Protein AF-A0A9E1N2P1-F1 (afdb_monomer_lite)

Secondary structure (DSSP, 8-state):
-GGGGT------SSHHHHHHHHHTT---S-EEEESS-SSS-HHHHHHHHHHSGGGTT--EEEEES---HHHHHHHHHHT--EEEETTT-HHHHHHHHHHH---SS----------------------HHHHHHHHHHHHHHHHHT-TTHHHHHHHHHHHHTT--SHHHHHHHHHHHHHHTT-HHHHHHHHHHHHHHHS-------

Radius of gyration: 19.82 Å; chains: 1; bounding box: 64×42×46 Å

Structure (mmCIF, N/CA/C/O backbone):
data_AF-A0A9E1N2P1-F1
#
_entry.id   AF-A0A9E1N2P1-F1
#
loop_
_atom_site.group_PDB
_atom_site.id
_atom_site.type_symbol
_atom_site.label_atom_id
_atom_site.label_alt_id
_atom_site.label_comp_id
_atom_site.label_asym_id
_atom_site.label_entity_id
_atom_site.label_seq_id
_atom_site.pdbx_PDB_ins_code
_atom_site.Cartn_x
_atom_site.Cartn_y
_atom_site.Cartn_z
_atom_site.occupancy
_atom_site.B_iso_or_equiv
_atom_site.auth_seq_id
_atom_site.auth_comp_id
_atom_site.auth_asym_id
_atom_site.auth_atom_id
_atom_site.pdbx_PDB_model_num
ATOM 1 N N . MET A 1 1 ? -9.977 -13.573 1.629 1.00 76.00 1 MET A N 1
ATOM 2 C CA . MET A 1 1 ? -8.515 -13.415 1.765 1.00 76.00 1 MET A CA 1
ATOM 3 C C . MET A 1 1 ? -8.168 -12.967 3.175 1.00 76.00 1 MET A C 1
ATOM 5 O O . MET A 1 1 ? -7.744 -13.818 3.931 1.00 76.00 1 MET A O 1
ATOM 9 N N . LEU A 1 2 ? -8.428 -11.711 3.562 1.00 78.50 2 LEU A N 1
ATOM 10 C CA . LEU A 1 2 ? -8.076 -11.191 4.897 1.00 78.50 2 LEU A CA 1
ATOM 11 C C . LEU A 1 2 ? -8.748 -11.952 6.054 1.00 78.50 2 LEU A C 1
ATOM 13 O O . LEU A 1 2 ? -8.090 -12.318 7.017 1.00 78.50 2 LEU A O 1
ATOM 17 N N . THR A 1 3 ? -10.027 -12.304 5.911 1.00 75.12 3 THR A N 1
ATOM 18 C CA . THR A 1 3 ? -10.742 -13.157 6.881 1.00 75.12 3 THR A CA 1
ATOM 19 C C . THR A 1 3 ? -10.170 -14.571 7.007 1.00 75.12 3 THR A C 1
ATOM 21 O O . THR A 1 3 ? -10.415 -15.234 8.004 1.00 75.12 3 THR A O 1
ATOM 24 N N . GLY A 1 4 ? -9.429 -15.048 6.001 1.00 74.12 4 GLY A N 1
ATOM 25 C CA . GLY A 1 4 ? -8.727 -16.334 6.044 1.00 74.12 4 GLY A CA 1
ATOM 26 C C . GLY A 1 4 ? -7.328 -16.247 6.661 1.00 74.12 4 GLY A C 1
ATOM 27 O O . GLY A 1 4 ? -6.675 -17.273 6.776 1.00 74.12 4 GLY A O 1
ATOM 28 N N . ALA A 1 5 ? -6.878 -15.043 7.024 1.00 76.50 5 ALA A N 1
ATOM 29 C CA . ALA A 1 5 ? -5.624 -14.768 7.724 1.00 76.50 5 ALA A CA 1
ATOM 30 C C . ALA A 1 5 ? -5.891 -14.321 9.179 1.00 76.50 5 ALA A C 1
ATOM 32 O O . ALA A 1 5 ? -5.165 -13.489 9.714 1.00 76.50 5 ALA A O 1
ATOM 33 N N . ASP A 1 6 ? -6.986 -14.813 9.773 1.00 81.50 6 ASP A N 1
ATOM 34 C CA . ASP A 1 6 ? -7.423 -14.548 11.153 1.00 81.50 6 ASP A CA 1
ATOM 35 C C . ASP A 1 6 ? -7.647 -13.067 11.516 1.00 81.50 6 ASP A C 1
ATOM 37 O O . ASP A 1 6 ? -7.641 -12.680 12.685 1.00 81.50 6 ASP A O 1
ATOM 41 N N . MET A 1 7 ? -7.923 -12.221 10.518 1.00 84.00 7 MET A N 1
ATOM 42 C CA . MET A 1 7 ? -8.257 -10.810 10.729 1.00 84.00 7 MET A CA 1
ATOM 43 C C . MET A 1 7 ? -9.763 -10.596 10.887 1.00 84.00 7 MET A C 1
ATOM 45 O O . MET A 1 7 ? -10.574 -11.150 10.137 1.00 84.00 7 MET A O 1
ATOM 49 N N . GLN A 1 8 ? -10.138 -9.699 11.801 1.00 86.94 8 GLN A N 1
ATOM 50 C CA . GLN A 1 8 ? -11.492 -9.153 11.855 1.00 86.94 8 GLN A CA 1
ATOM 51 C C . GLN A 1 8 ? -11.635 -8.059 10.799 1.00 86.94 8 GLN A C 1
ATOM 53 O O . GLN A 1 8 ? -10.917 -7.064 10.818 1.00 86.94 8 GLN A O 1
ATOM 58 N N . VAL A 1 9 ? -12.561 -8.255 9.863 1.00 89.38 9 VAL A N 1
ATOM 59 C CA . VAL A 1 9 ? -12.758 -7.352 8.726 1.00 89.38 9 VAL A CA 1
ATOM 60 C C . VAL A 1 9 ? -14.168 -6.792 8.770 1.00 89.38 9 VAL A C 1
ATOM 62 O O . VAL A 1 9 ? -15.140 -7.544 8.832 1.00 89.38 9 VAL A O 1
ATOM 65 N N . VAL A 1 10 ? -14.267 -5.470 8.680 1.00 90.81 10 VAL A N 1
ATOM 66 C CA . VAL A 1 10 ? -15.520 -4.751 8.440 1.00 90.81 10 VAL A CA 1
ATOM 67 C C . VAL A 1 10 ? -15.414 -4.105 7.067 1.00 90.81 10 VAL A C 1
ATOM 69 O O . VAL A 1 10 ? -14.379 -3.531 6.731 1.00 90.81 10 VAL A O 1
ATOM 72 N N . VAL A 1 11 ? -16.463 -4.237 6.259 1.00 91.06 11 VAL A N 1
ATOM 73 C CA . VAL A 1 11 ? -16.509 -3.680 4.905 1.00 91.06 11 VAL A CA 1
ATOM 74 C C . VAL A 1 11 ? -17.363 -2.422 4.915 1.00 91.06 11 VAL A C 1
ATOM 76 O O . VAL A 1 11 ? -18.473 -2.449 5.437 1.00 91.06 11 VAL A O 1
ATOM 79 N N . ALA A 1 12 ? -16.841 -1.365 4.301 1.00 90.12 12 ALA A N 1
ATOM 80 C CA . ALA A 1 12 ? -17.569 -0.158 3.939 1.00 90.12 12 ALA A CA 1
ATOM 81 C C . ALA A 1 12 ? -17.585 -0.034 2.410 1.00 90.12 12 ALA A C 1
ATOM 83 O O . ALA A 1 12 ? -16.607 -0.384 1.749 1.00 90.12 12 ALA A O 1
ATOM 84 N N . ASN A 1 13 ? -18.683 0.456 1.845 1.00 86.94 13 ASN A N 1
ATOM 85 C CA . ASN A 1 13 ? -18.911 0.515 0.401 1.00 86.94 13 ASN A CA 1
ATOM 86 C C . ASN A 1 13 ? -18.635 1.906 -0.195 1.00 86.94 13 ASN A C 1
ATOM 88 O O . ASN A 1 13 ? -18.607 2.054 -1.417 1.00 86.94 13 ASN A O 1
ATOM 92 N N . HIS A 1 14 ? -18.462 2.925 0.649 1.00 86.44 14 HIS A N 1
ATOM 93 C CA . HIS A 1 14 ? -18.112 4.295 0.269 1.00 86.44 14 HIS A CA 1
ATOM 94 C C . HIS A 1 14 ? -17.523 5.069 1.458 1.00 86.44 14 HIS A C 1
ATOM 96 O O . HIS A 1 14 ? -17.593 4.621 2.603 1.00 86.44 14 HIS A O 1
ATOM 102 N N . GLY A 1 15 ? -16.979 6.264 1.199 1.00 86.50 15 GLY A N 1
ATOM 103 C CA . GLY A 1 15 ? -16.294 7.073 2.211 1.00 86.50 15 GLY A CA 1
ATOM 104 C C . GLY A 1 15 ? -17.152 7.470 3.420 1.00 86.50 15 GLY A C 1
ATOM 105 O O . GLY A 1 15 ? -16.657 7.430 4.541 1.00 86.50 15 GLY A O 1
ATOM 106 N N . GLU A 1 16 ? -18.436 7.797 3.229 1.00 88.88 16 GLU A N 1
ATOM 107 C CA . GLU A 1 16 ? -19.324 8.148 4.358 1.00 88.88 16 GLU A CA 1
ATOM 108 C C . GLU A 1 16 ? -19.530 6.975 5.330 1.00 88.88 16 GLU A C 1
ATOM 110 O O . GLU A 1 16 ? -19.462 7.168 6.539 1.00 88.88 16 GLU A O 1
ATOM 115 N N . GLU A 1 17 ? -19.677 5.746 4.824 1.00 91.25 17 GLU A N 1
ATOM 116 C CA . GLU A 1 17 ? -19.853 4.558 5.669 1.00 91.25 17 GLU A CA 1
ATOM 117 C C . GLU A 1 17 ? -18.600 4.285 6.517 1.00 91.25 17 GLU A C 1
ATOM 119 O O . GLU A 1 17 ? -18.707 3.850 7.662 1.00 91.25 17 GLU A O 1
ATOM 124 N N . VAL A 1 18 ? -17.403 4.607 6.004 1.00 91.12 18 VAL A N 1
ATOM 125 C CA . VAL A 1 18 ? -16.162 4.533 6.796 1.00 91.12 18 VAL A CA 1
ATOM 126 C C . VAL A 1 18 ? -16.229 5.474 8.000 1.00 91.12 18 VAL A C 1
ATOM 128 O O . VAL A 1 18 ? -15.854 5.082 9.105 1.00 91.12 18 VAL A O 1
ATOM 131 N N . LEU A 1 19 ? -16.713 6.703 7.804 1.00 91.38 19 LEU A N 1
ATOM 132 C CA . LEU A 1 19 ? -16.852 7.678 8.887 1.00 91.38 19 LEU A CA 1
ATOM 133 C C . LEU A 1 19 ? -17.882 7.206 9.917 1.00 91.38 19 LEU A C 1
ATOM 135 O O . LEU A 1 19 ? -17.578 7.205 11.109 1.00 91.38 19 LEU A O 1
ATOM 139 N N . ASP A 1 20 ? -19.040 6.720 9.469 1.00 90.81 20 ASP A N 1
ATOM 140 C CA . ASP A 1 20 ? -20.088 6.204 10.354 1.00 90.81 20 ASP A CA 1
ATOM 141 C C . ASP A 1 20 ? -19.588 5.030 11.211 1.00 90.81 20 ASP A C 1
ATOM 143 O O . ASP A 1 20 ? -19.841 4.977 12.417 1.00 90.81 20 ASP A O 1
ATOM 147 N N . LEU A 1 21 ? -18.839 4.095 10.617 1.00 91.06 21 LEU A N 1
ATOM 148 C CA . LEU A 1 21 ? -18.256 2.954 11.330 1.00 91.06 21 LEU A CA 1
ATOM 149 C C . LEU A 1 21 ? -17.226 3.386 12.377 1.00 91.06 21 LEU A C 1
ATOM 151 O O . LEU A 1 21 ? -17.191 2.836 13.481 1.00 91.06 21 LEU A O 1
ATOM 155 N N . LEU A 1 22 ? -16.401 4.381 12.053 1.00 90.50 22 LEU A N 1
ATOM 156 C CA . LEU A 1 22 ? -15.447 4.953 12.998 1.00 90.50 22 LEU A CA 1
ATOM 157 C C . LEU A 1 22 ? -16.165 5.677 14.152 1.00 90.50 22 LEU A C 1
ATOM 159 O O . LEU A 1 22 ? -15.749 5.582 15.310 1.00 90.50 22 LEU A O 1
ATOM 163 N N . GLU A 1 23 ? -17.270 6.369 13.870 1.00 90.81 23 GLU A N 1
ATOM 164 C CA . GLU A 1 23 ? -18.065 7.080 14.876 1.00 90.81 23 GLU A CA 1
ATOM 165 C C . GLU A 1 23 ? -18.830 6.161 15.829 1.00 90.81 23 GLU A C 1
ATOM 167 O O . GLU A 1 23 ? -19.008 6.518 16.996 1.00 90.81 23 GLU A O 1
ATOM 172 N N . GLN A 1 24 ? -19.191 4.953 15.390 1.00 89.06 24 GLN A N 1
ATOM 173 C CA . GLN A 1 24 ? -19.823 3.928 16.232 1.00 89.06 24 GLN A CA 1
ATOM 174 C C . GLN A 1 24 ? -18.920 3.419 17.373 1.00 89.06 24 GLN A C 1
ATOM 176 O O . GLN A 1 24 ? -19.364 2.636 18.214 1.00 89.06 24 GLN A O 1
ATOM 181 N N . GLY A 1 25 ? -17.666 3.876 17.444 1.00 78.56 25 GLY A N 1
ATOM 182 C CA . GLY A 1 25 ? -16.734 3.541 18.520 1.00 78.56 25 GLY A CA 1
ATOM 183 C C . GLY A 1 25 ? -16.012 2.211 18.313 1.00 78.56 25 GLY A C 1
ATOM 184 O O . GLY A 1 25 ? -15.341 1.734 19.232 1.00 78.56 25 GLY A O 1
ATOM 185 N N . LEU A 1 26 ? -16.123 1.626 17.117 1.00 79.56 26 LEU A N 1
ATOM 186 C CA . LEU A 1 26 ? -15.298 0.498 16.706 1.00 79.56 26 L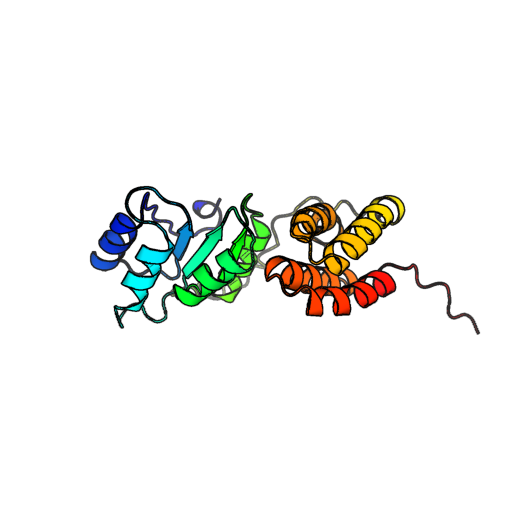EU A CA 1
ATOM 187 C C . LEU A 1 26 ? -13.833 0.942 16.645 1.00 79.56 26 LEU A C 1
ATOM 189 O O . LEU A 1 26 ? -13.504 2.015 16.137 1.00 79.56 26 LEU A O 1
ATOM 193 N N . LYS A 1 27 ? -12.944 0.114 17.194 1.00 83.12 27 LYS A N 1
ATOM 194 C CA . LYS A 1 27 ? -11.500 0.323 17.094 1.00 83.12 27 LYS A CA 1
ATOM 195 C C . LYS A 1 27 ? -10.975 -0.485 15.920 1.00 83.12 27 LYS A C 1
ATOM 197 O O . LYS A 1 27 ? -11.235 -1.681 15.846 1.00 83.12 27 LYS A O 1
ATOM 202 N N . PHE A 1 28 ? -10.230 0.177 15.047 1.00 89.88 28 PHE A N 1
ATOM 203 C CA . PHE A 1 28 ? -9.568 -0.447 13.912 1.00 89.88 28 PHE A CA 1
ATOM 204 C C . PHE A 1 28 ? -8.061 -0.304 14.079 1.00 89.88 28 PHE A C 1
ATOM 206 O O . PHE A 1 28 ? -7.584 0.771 14.441 1.00 89.88 28 PHE A O 1
ATOM 213 N N . ASP A 1 29 ? -7.330 -1.378 13.795 1.00 90.50 29 ASP A N 1
ATOM 214 C CA . ASP A 1 29 ? -5.863 -1.365 13.781 1.00 90.50 29 ASP A CA 1
ATOM 215 C C . ASP A 1 29 ? -5.316 -0.740 12.483 1.00 90.50 29 ASP A C 1
ATOM 217 O O . ASP A 1 29 ? -4.176 -0.287 12.428 1.00 90.50 29 ASP A O 1
ATOM 221 N N . GLY A 1 30 ? -6.143 -0.677 11.435 1.00 92.56 30 GLY A N 1
ATOM 222 C CA . GLY A 1 30 ? -5.840 -0.008 10.177 1.00 92.56 30 GLY A CA 1
ATOM 223 C C . GLY A 1 30 ? -7.019 -0.036 9.207 1.00 92.56 30 GLY A C 1
ATOM 224 O O . GLY A 1 30 ? -8.002 -0.748 9.417 1.00 92.56 30 GLY A O 1
ATOM 225 N N . VAL A 1 31 ? -6.914 0.752 8.138 1.00 94.69 31 VAL A N 1
ATOM 226 C CA . VAL A 1 31 ? -7.924 0.876 7.081 1.00 94.69 31 VAL A CA 1
ATOM 227 C C . VAL A 1 31 ? -7.267 0.640 5.727 1.00 94.69 31 VAL A C 1
ATOM 229 O O . VAL A 1 31 ? -6.275 1.284 5.393 1.00 94.69 31 VAL A O 1
ATOM 232 N N . LEU A 1 32 ? -7.849 -0.253 4.926 1.00 94.06 32 LEU A N 1
ATOM 233 C CA . LEU A 1 32 ? -7.554 -0.354 3.498 1.00 94.06 32 LEU A CA 1
ATOM 234 C C . LEU A 1 32 ? -8.590 0.490 2.750 1.00 94.06 32 LEU A C 1
ATOM 236 O O . LEU A 1 32 ? -9.775 0.161 2.763 1.00 94.06 32 LEU A O 1
ATOM 240 N N . MET A 1 33 ? -8.159 1.596 2.151 1.00 94.88 33 MET A N 1
ATOM 241 C CA . MET A 1 33 ? -9.037 2.616 1.579 1.00 94.88 33 MET A CA 1
ATOM 242 C C . MET A 1 33 ? -8.953 2.610 0.058 1.00 94.88 33 MET A C 1
ATOM 244 O O . MET A 1 33 ? -7.921 2.962 -0.503 1.00 94.88 33 MET A O 1
ATOM 248 N N . ASP A 1 34 ? -10.045 2.276 -0.626 1.00 92.38 34 ASP A N 1
ATOM 249 C CA . ASP A 1 34 ? -10.125 2.471 -2.073 1.00 92.38 34 ASP A CA 1
ATOM 250 C C . ASP A 1 34 ? -10.105 3.965 -2.419 1.00 92.38 34 ASP A C 1
ATOM 252 O O . ASP A 1 34 ? -10.914 4.738 -1.904 1.00 92.38 34 ASP A O 1
ATOM 256 N N . CYS A 1 35 ? -9.192 4.382 -3.298 1.00 88.69 35 CYS A N 1
ATOM 257 C CA . CYS A 1 35 ? -9.119 5.774 -3.739 1.00 88.69 35 CYS A CA 1
ATOM 258 C C . CYS A 1 35 ? -10.381 6.194 -4.500 1.00 88.69 35 CYS A C 1
ATOM 260 O O . CYS A 1 35 ? -10.840 7.324 -4.352 1.00 88.69 35 CYS A O 1
ATOM 262 N N . MET A 1 36 ? -10.960 5.287 -5.293 1.00 86.00 36 MET A N 1
ATOM 263 C CA . MET A 1 36 ? -12.082 5.585 -6.182 1.00 86.00 36 MET A CA 1
ATOM 264 C C . MET A 1 36 ? -13.343 4.868 -5.696 1.00 86.00 36 MET A C 1
ATOM 266 O O . MET A 1 36 ? -13.526 3.681 -5.947 1.00 86.00 36 MET A O 1
ATOM 270 N N . MET A 1 37 ? -14.240 5.605 -5.040 1.00 85.12 37 MET A N 1
ATOM 271 C CA . MET A 1 37 ? -15.532 5.101 -4.560 1.00 85.12 37 MET A CA 1
ATOM 272 C C . MET A 1 37 ? -16.673 6.046 -4.964 1.00 85.12 37 MET A C 1
ATOM 274 O O . MET A 1 37 ? -16.447 7.249 -5.118 1.00 85.12 37 MET A O 1
ATOM 278 N N . PRO A 1 38 ? -17.905 5.536 -5.155 1.00 69.12 38 PRO A N 1
ATOM 279 C CA . PRO A 1 38 ? -19.074 6.384 -5.364 1.00 69.12 38 PRO A CA 1
ATOM 280 C C . PRO A 1 38 ? -19.416 7.183 -4.095 1.00 69.12 38 PRO A C 1
ATOM 282 O O . PRO A 1 38 ? -19.040 6.801 -2.991 1.00 69.12 38 PRO A O 1
ATOM 285 N N . VAL A 1 39 ? -20.197 8.259 -4.255 1.00 84.38 39 VAL A N 1
ATOM 286 C CA . VAL A 1 39 ? -20.675 9.158 -3.178 1.00 84.38 39 VAL A CA 1
ATOM 287 C C . VAL A 1 39 ? -19.558 9.989 -2.539 1.00 84.38 39 VAL A C 1
ATOM 289 O O . VAL A 1 39 ? -19.518 11.200 -2.740 1.00 84.38 39 VAL A O 1
ATOM 292 N N . MET A 1 40 ? -18.638 9.342 -1.825 1.00 84.69 40 MET A N 1
ATOM 293 C CA . MET A 1 40 ? -17.460 9.952 -1.216 1.00 84.69 40 MET A CA 1
ATOM 294 C C . MET A 1 40 ? -16.242 9.087 -1.526 1.00 84.69 40 MET A C 1
ATOM 296 O O . MET A 1 40 ? -16.204 7.909 -1.165 1.00 84.69 40 MET A O 1
ATOM 300 N N . ASP A 1 41 ? -15.255 9.693 -2.182 1.00 88.75 41 ASP A N 1
ATOM 301 C CA . ASP A 1 41 ? -14.002 9.032 -2.527 1.00 88.75 41 ASP A CA 1
ATOM 302 C C . ASP A 1 41 ? -13.083 8.839 -1.307 1.00 88.75 41 ASP A C 1
ATOM 304 O O . ASP A 1 41 ? -13.271 9.436 -0.238 1.00 88.75 41 ASP A O 1
ATOM 308 N N . GLY A 1 42 ? -12.073 7.980 -1.465 1.00 91.12 42 GLY A N 1
ATOM 309 C CA . GLY A 1 42 ? -11.144 7.654 -0.386 1.00 91.12 42 GLY A CA 1
ATOM 310 C C . GLY A 1 42 ? -10.273 8.831 0.051 1.00 91.12 42 GLY A C 1
ATOM 311 O O . GLY A 1 42 ? -9.866 8.896 1.214 1.00 91.12 42 GLY A O 1
ATOM 312 N N . TYR A 1 43 ? -10.011 9.794 -0.837 1.00 91.69 43 TYR A N 1
ATOM 313 C CA . TYR A 1 43 ? -9.214 10.980 -0.522 1.00 91.69 43 TYR A CA 1
ATOM 314 C C . TYR A 1 43 ? -9.964 11.914 0.426 1.00 91.69 43 TYR A C 1
ATOM 316 O O . TYR A 1 43 ? -9.404 12.364 1.428 1.00 91.69 43 TYR A O 1
ATOM 324 N N . LEU A 1 44 ? -11.234 12.200 0.135 1.00 91.62 44 LEU A N 1
ATOM 325 C CA . LEU A 1 44 ? -12.091 13.035 0.966 1.00 91.62 44 LEU A CA 1
ATOM 326 C C . LEU A 1 44 ? -12.396 12.350 2.300 1.00 91.62 44 LEU A C 1
ATOM 328 O O . LEU A 1 44 ? -12.318 13.003 3.346 1.00 91.62 44 LEU A O 1
ATOM 332 N N . ALA A 1 45 ? -12.657 11.039 2.282 1.00 94.75 45 ALA A N 1
ATOM 333 C CA . ALA A 1 45 ? -12.824 10.245 3.497 1.00 94.75 45 ALA A CA 1
ATOM 334 C C . ALA A 1 45 ? -11.581 10.346 4.393 1.00 94.75 45 ALA A C 1
ATOM 336 O O . ALA A 1 45 ? -11.682 10.740 5.554 1.00 94.75 45 ALA A O 1
ATOM 337 N N . THR A 1 46 ? -10.390 10.107 3.836 1.00 95.56 46 THR A N 1
ATOM 338 C CA . THR A 1 46 ? -9.121 10.192 4.579 1.00 95.56 46 THR A CA 1
ATOM 339 C C . THR A 1 46 ? -8.885 11.591 5.137 1.00 95.56 46 THR A C 1
ATOM 341 O O . THR A 1 46 ? -8.590 11.730 6.323 1.00 95.56 46 THR A O 1
ATOM 344 N N . LYS A 1 47 ? -9.091 12.648 4.338 1.00 94.31 47 LYS A N 1
ATOM 345 C CA . LYS A 1 47 ? -8.957 14.034 4.819 1.00 94.31 47 LYS A CA 1
ATOM 346 C C . LYS A 1 47 ? -9.883 14.311 5.998 1.00 94.31 47 LYS A C 1
ATOM 348 O O . LYS A 1 47 ? -9.471 14.956 6.959 1.00 94.31 47 LYS A O 1
ATOM 353 N N . THR A 1 48 ? -11.109 13.799 5.945 1.00 94.19 48 THR A N 1
ATOM 354 C CA . THR A 1 48 ? -12.095 13.955 7.020 1.00 94.19 48 THR A CA 1
ATOM 355 C C . THR A 1 48 ? -11.674 13.191 8.274 1.00 94.19 48 THR A C 1
ATOM 357 O O . THR A 1 48 ? -11.731 13.741 9.372 1.00 94.19 48 THR A O 1
ATOM 360 N N . ILE A 1 49 ? -11.154 11.968 8.125 1.00 94.25 49 ILE A N 1
ATOM 361 C CA . ILE A 1 49 ? -10.596 11.186 9.237 1.00 94.25 49 ILE A CA 1
ATOM 362 C C . ILE A 1 49 ? -9.434 11.945 9.894 1.00 94.25 49 ILE A C 1
ATOM 364 O O . ILE A 1 49 ? -9.405 12.091 11.115 1.00 94.25 49 ILE A O 1
ATOM 368 N N . ARG A 1 50 ? -8.510 12.499 9.098 1.00 93.88 50 ARG A N 1
ATOM 369 C CA . ARG A 1 50 ? -7.324 13.223 9.591 1.00 93.88 50 ARG A CA 1
ATOM 370 C C . ARG A 1 50 ? -7.639 14.551 10.277 1.00 93.88 50 ARG A C 1
ATOM 372 O O . ARG A 1 50 ? -6.846 15.005 11.097 1.00 93.88 50 ARG A O 1
ATOM 379 N N . GLN A 1 51 ? -8.795 15.157 10.008 1.00 93.06 51 GLN A N 1
ATOM 380 C CA . GLN A 1 51 ? -9.269 16.328 10.757 1.00 93.06 51 GLN A CA 1
ATOM 381 C C . GLN A 1 51 ? -9.656 15.983 12.203 1.00 93.06 51 GLN A C 1
ATOM 383 O O . GLN A 1 51 ? -9.705 16.870 13.057 1.00 93.06 51 GLN A O 1
ATOM 388 N N . GLN A 1 52 ? -9.913 14.708 12.505 1.00 91.31 52 GLN A N 1
ATOM 389 C CA . GLN A 1 52 ? -10.274 14.259 13.841 1.00 91.31 52 GLN A C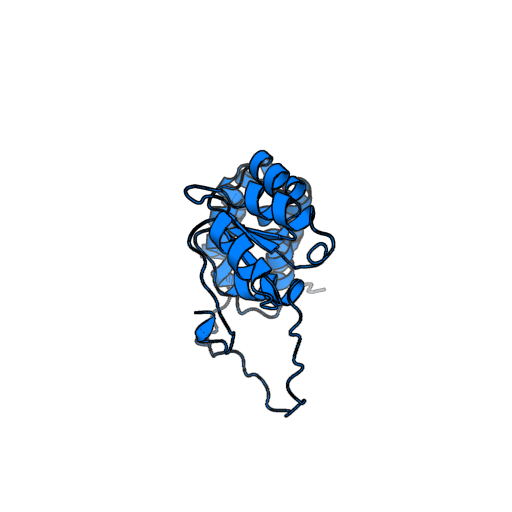A 1
ATOM 390 C C . GLN A 1 52 ? -9.044 13.735 14.588 1.00 91.31 52 GLN A C 1
ATOM 392 O O . GLN A 1 52 ? -8.497 12.682 14.271 1.00 91.31 52 GLN A O 1
ATOM 397 N N . HIS A 1 53 ? -8.647 14.431 15.657 1.00 88.56 53 HIS A N 1
ATOM 398 C CA . HIS A 1 53 ? -7.432 14.102 16.415 1.00 88.56 53 HIS A CA 1
ATOM 399 C C . HIS A 1 53 ? -7.410 12.659 16.956 1.00 88.56 53 HIS A C 1
ATOM 401 O O . HIS A 1 53 ? -6.351 12.046 17.045 1.00 88.56 53 HIS A O 1
ATOM 407 N N . ARG A 1 54 ? -8.586 12.083 17.249 1.00 89.06 54 ARG A N 1
ATOM 408 C CA . ARG A 1 54 ? -8.734 10.693 17.716 1.00 89.06 54 ARG A CA 1
ATOM 409 C C . ARG A 1 54 ? -8.287 9.624 16.707 1.00 89.06 54 ARG A C 1
ATOM 411 O O . ARG A 1 54 ? -8.064 8.493 17.120 1.00 89.06 54 ARG A O 1
ATOM 418 N N . TRP A 1 55 ? -8.153 9.966 15.424 1.00 92.00 55 TRP A N 1
ATOM 419 C CA . TRP A 1 55 ? -7.730 9.052 14.354 1.00 92.00 55 TRP A CA 1
ATOM 420 C C . TRP A 1 55 ? -6.523 9.576 13.571 1.00 92.00 55 TRP A C 1
ATOM 422 O O . TRP A 1 55 ? -6.250 9.106 12.467 1.00 92.00 55 TRP A O 1
ATOM 432 N N . ALA A 1 56 ? -5.790 10.544 14.126 1.00 87.50 56 ALA A N 1
ATOM 433 C CA . ALA A 1 56 ? -4.604 11.100 13.479 1.00 87.50 56 ALA A CA 1
ATOM 434 C C . ALA A 1 56 ? -3.571 10.007 13.145 1.00 87.50 56 ALA A C 1
ATOM 436 O O . ALA A 1 56 ? -3.042 9.989 12.039 1.00 87.50 56 ALA A O 1
ATOM 437 N N . GLU A 1 57 ? -3.391 9.052 14.061 1.00 88.12 57 GLU A N 1
ATOM 438 C CA . GLU A 1 57 ? -2.428 7.947 13.949 1.00 88.12 57 GLU A CA 1
ATOM 439 C C . GLU A 1 57 ? -3.015 6.666 13.337 1.00 88.12 57 GLU A C 1
ATOM 441 O O . GLU A 1 57 ? -2.299 5.681 13.194 1.00 88.12 57 GLU A O 1
ATOM 446 N N . LEU A 1 58 ? -4.312 6.634 12.996 1.00 92.56 58 LEU A N 1
ATOM 447 C CA . LEU A 1 58 ? -4.929 5.439 12.411 1.00 92.56 58 LEU A CA 1
ATOM 448 C C . LEU A 1 58 ? -4.258 5.136 11.059 1.00 92.56 58 LEU A C 1
ATOM 450 O O . LEU A 1 58 ? -4.354 5.986 10.165 1.00 92.56 58 LEU A O 1
ATOM 454 N N . PRO A 1 59 ? -3.619 3.969 10.862 1.00 94.19 59 PRO A N 1
ATOM 455 C CA . PRO A 1 59 ? -3.000 3.641 9.586 1.00 94.19 59 PRO A CA 1
ATOM 456 C C . PRO A 1 59 ? -4.047 3.546 8.474 1.00 94.19 59 PRO A C 1
ATOM 458 O O . PRO A 1 59 ? -5.025 2.810 8.602 1.00 94.19 59 PRO A O 1
ATOM 461 N N . ILE A 1 60 ? -3.852 4.288 7.382 1.00 95.12 60 ILE A N 1
ATOM 462 C CA . ILE A 1 60 ? -4.720 4.248 6.197 1.00 95.12 60 ILE A CA 1
ATOM 463 C C . ILE A 1 60 ? -3.851 3.930 4.981 1.00 95.12 60 ILE A C 1
ATOM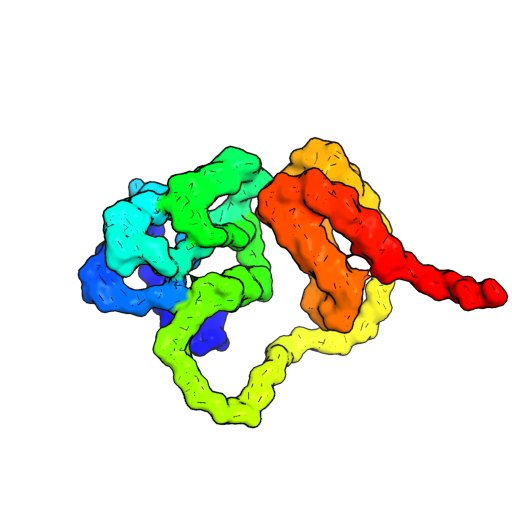 465 O O . ILE A 1 60 ? -3.012 4.742 4.594 1.00 95.12 60 ILE A O 1
ATOM 469 N N . ILE A 1 61 ? -4.048 2.753 4.388 1.00 92.88 61 ILE A N 1
ATOM 470 C CA . ILE A 1 61 ? -3.332 2.280 3.197 1.00 92.88 61 ILE A CA 1
ATOM 471 C C . ILE A 1 61 ? -4.259 2.429 1.991 1.00 92.88 61 ILE A C 1
ATOM 473 O O . ILE A 1 61 ? -5.364 1.885 1.978 1.00 92.88 61 ILE A O 1
ATOM 477 N N . ALA A 1 62 ? -3.814 3.164 0.981 1.00 92.38 62 ALA A N 1
ATOM 478 C CA . ALA A 1 62 ? -4.555 3.418 -0.244 1.00 92.38 62 ALA A CA 1
ATOM 479 C C . ALA A 1 62 ? -4.608 2.171 -1.136 1.00 92.38 62 ALA A C 1
ATOM 481 O O . ALA A 1 62 ? -3.599 1.496 -1.314 1.00 92.38 62 ALA A O 1
ATOM 482 N N . LEU A 1 63 ? -5.749 1.897 -1.763 1.00 90.88 63 LEU A N 1
ATOM 483 C CA . LEU A 1 63 ? -5.881 0.934 -2.854 1.00 90.88 63 LEU A CA 1
ATOM 484 C C . LEU A 1 63 ? -6.165 1.714 -4.140 1.00 90.88 63 LEU A C 1
ATOM 486 O O . LEU A 1 63 ? -7.265 2.245 -4.310 1.00 90.88 63 LEU A O 1
ATOM 490 N N . THR A 1 64 ? -5.201 1.780 -5.057 1.00 83.12 64 THR A N 1
ATOM 491 C CA . THR A 1 64 ? -5.313 2.590 -6.284 1.00 83.12 64 THR A CA 1
ATOM 492 C C . THR A 1 64 ? -5.199 1.742 -7.547 1.00 83.12 64 THR A C 1
ATOM 494 O O . THR A 1 64 ? -4.473 0.760 -7.583 1.00 83.12 64 THR A O 1
ATOM 497 N N . ALA A 1 65 ? -5.936 2.110 -8.598 1.00 74.62 65 ALA A N 1
ATOM 498 C CA . ALA A 1 65 ? -5.828 1.503 -9.931 1.00 74.62 65 ALA A CA 1
ATOM 499 C C . ALA A 1 65 ? -4.979 2.339 -10.906 1.00 74.62 65 ALA A C 1
ATOM 501 O O . ALA A 1 65 ? -4.826 1.960 -12.064 1.00 74.62 65 ALA A O 1
ATOM 502 N N . ARG A 1 66 ? -4.495 3.510 -10.473 1.00 62.91 66 ARG A N 1
ATOM 503 C CA . ARG A 1 66 ? -3.717 4.445 -11.292 1.00 62.91 66 ARG A CA 1
ATOM 504 C C . ARG A 1 66 ? -2.454 4.845 -10.555 1.00 62.91 66 ARG A C 1
ATOM 506 O O . ARG A 1 66 ? -2.482 5.069 -9.345 1.00 62.91 66 ARG A O 1
ATOM 513 N N . VAL A 1 67 ? -1.370 4.936 -11.313 1.00 63.25 67 VAL A N 1
ATOM 514 C CA . VAL A 1 67 ? -0.046 5.257 -10.792 1.00 63.25 67 VAL A CA 1
ATOM 515 C C . VAL A 1 67 ? 0.485 6.409 -11.613 1.00 63.25 67 VAL A C 1
ATOM 517 O O . VAL A 1 67 ? 1.221 6.216 -12.567 1.00 63.25 67 VAL A O 1
ATOM 520 N N . THR A 1 68 ? 0.030 7.616 -11.298 1.00 66.50 68 THR A N 1
ATOM 521 C CA . THR A 1 68 ? 0.664 8.837 -11.788 1.00 66.50 68 THR A CA 1
ATOM 522 C C . THR A 1 68 ? 1.284 9.590 -10.621 1.00 66.50 68 THR A C 1
ATOM 524 O O . THR A 1 68 ? 0.874 9.436 -9.470 1.00 66.50 68 THR A O 1
ATOM 527 N N . GLU A 1 69 ? 2.271 10.437 -10.906 1.00 66.31 69 GLU A N 1
ATOM 528 C CA . GLU A 1 69 ? 2.877 11.307 -9.891 1.00 66.31 69 GLU A CA 1
ATOM 529 C C . GLU A 1 69 ? 1.825 12.199 -9.199 1.00 66.31 69 GLU A C 1
ATOM 531 O O . GLU A 1 69 ? 1.934 12.509 -8.013 1.00 66.31 69 GLU A O 1
ATOM 536 N N . GLU A 1 70 ? 0.775 12.582 -9.930 1.00 69.06 70 GLU A N 1
ATOM 537 C CA . GLU A 1 70 ? -0.360 13.335 -9.396 1.00 69.06 70 GLU A CA 1
ATOM 538 C C . GLU A 1 70 ? -1.194 12.489 -8.423 1.00 69.06 70 GLU A C 1
ATOM 540 O O . GLU A 1 70 ? -1.541 12.969 -7.345 1.00 69.06 70 GLU A O 1
ATOM 545 N N . ASP A 1 71 ? -1.448 11.217 -8.743 1.00 72.94 71 ASP A N 1
ATOM 546 C CA . ASP A 1 71 ? -2.182 10.306 -7.855 1.00 72.94 71 ASP A CA 1
ATOM 547 C C . ASP A 1 71 ? -1.416 10.081 -6.541 1.00 72.94 71 ASP A C 1
ATOM 549 O O . ASP A 1 71 ? -2.007 10.139 -5.461 1.00 72.94 71 ASP A O 1
ATOM 553 N N . LEU A 1 72 ? -0.088 9.922 -6.608 1.00 72.44 72 LEU A N 1
ATOM 554 C CA . LEU A 1 72 ? 0.764 9.789 -5.421 1.00 72.44 72 LEU A CA 1
ATOM 555 C C . LEU A 1 72 ? 0.720 11.055 -4.551 1.00 72.44 72 LEU A C 1
ATOM 557 O O . LEU A 1 72 ? 0.569 10.978 -3.329 1.00 72.44 72 LEU A O 1
ATOM 561 N N . LYS A 1 73 ? 0.788 12.243 -5.168 1.00 78.00 73 LYS A N 1
ATOM 562 C CA . LYS A 1 73 ? 0.620 13.521 -4.452 1.00 78.00 73 LYS A CA 1
ATOM 563 C C . LYS A 1 73 ? -0.753 13.616 -3.794 1.00 78.00 73 LYS A C 1
ATOM 565 O O . LYS A 1 73 ? -0.861 14.139 -2.683 1.00 78.00 73 LYS A O 1
ATOM 570 N N . GLN A 1 74 ? -1.801 13.105 -4.432 1.00 82.00 74 GLN A N 1
ATOM 571 C CA . GLN A 1 74 ? -3.143 13.082 -3.854 1.00 82.00 74 GLN A CA 1
ATOM 572 C C . GLN A 1 74 ? -3.249 12.124 -2.662 1.00 82.00 74 GLN A C 1
ATOM 574 O O . GLN A 1 74 ? -3.799 12.521 -1.635 1.00 82.00 74 GLN A O 1
ATOM 579 N N . VAL A 1 75 ? -2.661 10.927 -2.745 1.00 85.38 75 VAL A N 1
ATOM 580 C CA . VAL A 1 75 ? -2.584 9.954 -1.636 1.00 85.38 75 VAL A CA 1
ATOM 581 C C . VAL A 1 75 ? -1.869 10.571 -0.429 1.00 85.38 75 VAL A C 1
ATOM 583 O O . VAL A 1 75 ? -2.421 10.625 0.674 1.00 85.38 75 VAL A O 1
ATOM 586 N N . LEU A 1 76 ? -0.677 11.133 -0.650 1.00 83.25 76 LEU A N 1
ATOM 587 C CA . LEU A 1 76 ? 0.128 11.746 0.409 1.00 83.25 76 LEU A CA 1
ATOM 588 C C . LEU A 1 76 ? -0.547 12.994 0.995 1.00 83.25 76 LEU A C 1
ATOM 590 O O . LEU A 1 76 ? -0.611 13.153 2.212 1.00 83.25 76 LEU A O 1
ATOM 594 N N . SER A 1 77 ? -1.106 13.870 0.154 1.00 86.00 77 SER A N 1
ATOM 595 C CA . SER A 1 77 ? -1.791 15.089 0.619 1.00 86.00 77 SER A CA 1
ATOM 596 C C . SER A 1 77 ? -3.124 14.818 1.319 1.00 86.00 77 SER A C 1
ATOM 598 O O . SER A 1 77 ? -3.588 15.657 2.094 1.00 86.00 77 SER A O 1
ATOM 600 N N . ALA A 1 78 ? -3.751 13.664 1.075 1.00 90.31 78 ALA A N 1
ATOM 601 C CA . ALA A 1 78 ? -4.908 13.217 1.839 1.00 90.31 78 ALA A CA 1
ATOM 602 C C . ALA A 1 78 ? -4.528 12.727 3.247 1.00 90.31 78 ALA A C 1
ATOM 604 O O . ALA A 1 78 ? -5.386 12.713 4.127 1.00 90.31 78 ALA A O 1
ATOM 605 N N . GLY A 1 79 ? -3.254 12.387 3.473 1.00 90.00 79 GLY A N 1
ATOM 606 C CA . GLY A 1 79 ? -2.739 11.874 4.742 1.00 90.00 79 GLY A CA 1
ATOM 607 C C . GLY A 1 79 ? -2.784 10.349 4.856 1.00 90.00 79 GLY A C 1
ATOM 608 O O . GLY A 1 79 ? -2.867 9.828 5.972 1.00 90.00 79 GLY A O 1
ATOM 609 N N . MET A 1 80 ? -2.769 9.637 3.725 1.00 92.62 80 MET A N 1
ATOM 610 C CA . MET A 1 80 ? -2.611 8.180 3.694 1.00 92.62 80 MET A CA 1
ATOM 611 C C . MET A 1 80 ? -1.148 7.802 3.974 1.00 92.62 80 MET A C 1
ATOM 613 O O . MET A 1 80 ? -0.231 8.566 3.675 1.00 92.62 80 MET A O 1
ATOM 617 N N . ASN A 1 81 ? -0.940 6.635 4.575 1.00 89.94 81 ASN A N 1
ATOM 618 C CA . ASN A 1 81 ? 0.371 6.165 5.022 1.00 89.94 81 ASN A CA 1
ATOM 619 C C . ASN A 1 81 ? 1.168 5.496 3.898 1.00 89.94 81 ASN A C 1
ATOM 621 O O . ASN A 1 81 ? 2.384 5.643 3.835 1.00 89.94 81 ASN A O 1
ATOM 625 N N . ASP A 1 82 ? 0.482 4.744 3.039 1.00 87.75 82 ASP A N 1
ATOM 626 C CA . ASP A 1 82 ? 1.090 3.959 1.964 1.00 87.75 82 ASP A CA 1
ATOM 627 C C . ASP A 1 82 ? 0.045 3.623 0.895 1.00 87.75 82 ASP A C 1
ATOM 629 O O . ASP A 1 82 ? -1.135 3.948 1.061 1.00 87.75 82 ASP A O 1
ATOM 633 N N . GLN A 1 83 ? 0.459 2.947 -0.176 1.00 85.69 83 GLN A N 1
ATOM 634 C CA . GLN A 1 83 ? -0.424 2.518 -1.256 1.00 85.69 83 GLN A CA 1
ATOM 635 C C . GLN A 1 83 ? -0.140 1.092 -1.739 1.00 85.69 83 GLN A C 1
ATOM 637 O O . GLN A 1 83 ? 0.997 0.625 -1.780 1.00 85.69 83 GLN A O 1
ATOM 642 N N . VAL A 1 84 ? -1.201 0.418 -2.171 1.00 84.50 84 VAL A N 1
ATOM 643 C CA . VAL A 1 84 ? -1.175 -0.880 -2.841 1.00 84.50 84 VAL A CA 1
ATOM 644 C C . VAL A 1 84 ? -1.907 -0.745 -4.168 1.00 84.50 84 VAL A C 1
ATOM 646 O O . VAL A 1 84 ? -3.049 -0.274 -4.229 1.00 84.50 84 VAL A O 1
ATOM 649 N N . HIS A 1 85 ? -1.242 -1.164 -5.240 1.00 83.12 85 HIS A N 1
ATOM 650 C CA . HIS A 1 85 ? -1.803 -1.089 -6.581 1.00 83.12 85 HIS A CA 1
ATOM 651 C C . HIS A 1 85 ? -2.800 -2.209 -6.844 1.00 83.12 85 HIS A C 1
ATOM 653 O O . HIS A 1 85 ? -2.718 -3.312 -6.301 1.00 83.12 85 HIS A O 1
ATOM 659 N N . LYS A 1 86 ? -3.782 -1.888 -7.679 1.00 80.50 86 LYS A N 1
ATOM 660 C CA . LYS A 1 86 ? -4.728 -2.828 -8.263 1.00 80.50 86 LYS A CA 1
ATOM 661 C C . LYS A 1 86 ? -4.211 -3.212 -9.657 1.00 80.50 86 LYS A C 1
ATOM 663 O O . LYS A 1 86 ? -3.903 -2.303 -10.426 1.00 80.50 86 LYS A O 1
ATOM 668 N N . PRO A 1 87 ? -4.211 -4.504 -10.030 1.00 81.06 87 PRO A N 1
ATOM 669 C CA . PRO A 1 87 ? -4.777 -5.641 -9.298 1.00 81.06 87 PRO A CA 1
ATOM 670 C C . PRO A 1 87 ? -3.988 -5.986 -8.026 1.00 81.06 87 PRO A C 1
ATOM 672 O O . PRO A 1 87 ? -2.771 -5.914 -8.005 1.00 81.06 87 PRO A O 1
ATOM 675 N N . ILE A 1 88 ? -4.702 -6.345 -6.952 1.00 77.62 88 ILE A N 1
ATOM 676 C CA . ILE A 1 88 ? -4.088 -6.538 -5.631 1.00 77.62 88 ILE A CA 1
ATOM 677 C C . ILE A 1 88 ? -3.188 -7.778 -5.648 1.00 77.62 88 ILE A C 1
ATOM 679 O O . ILE A 1 88 ? -3.691 -8.905 -5.679 1.00 77.62 88 ILE A O 1
ATOM 683 N N . ASP A 1 89 ? -1.876 -7.567 -5.539 1.00 78.31 89 ASP A N 1
ATOM 684 C CA . ASP A 1 89 ? -0.938 -8.604 -5.115 1.00 78.31 89 ASP A CA 1
ATOM 685 C C . ASP A 1 89 ? -1.134 -8.849 -3.614 1.00 78.31 89 ASP A C 1
ATOM 687 O O . ASP A 1 89 ? -0.920 -7.976 -2.767 1.00 78.31 89 ASP A O 1
ATOM 691 N N . THR A 1 90 ? -1.589 -10.054 -3.279 1.00 78.31 90 THR A N 1
ATOM 692 C CA . THR A 1 90 ? -1.950 -10.414 -1.907 1.00 78.31 90 THR A CA 1
ATOM 693 C C . THR A 1 90 ? -0.764 -10.333 -0.960 1.00 78.31 90 THR A C 1
ATOM 695 O O . THR A 1 90 ? -0.923 -9.972 0.201 1.00 78.31 90 THR A O 1
ATOM 698 N N . ALA A 1 91 ? 0.425 -10.677 -1.440 1.00 71.81 91 ALA A N 1
ATOM 699 C CA . ALA A 1 91 ? 1.605 -10.727 -0.608 1.00 71.81 91 ALA A CA 1
ATOM 700 C C . ALA A 1 91 ? 2.190 -9.343 -0.369 1.00 71.81 91 ALA A C 1
ATOM 702 O O . ALA A 1 91 ? 2.559 -9.030 0.762 1.00 71.81 91 ALA A O 1
ATOM 703 N N . TRP A 1 92 ? 2.195 -8.500 -1.403 1.00 74.38 92 TRP A N 1
ATOM 704 C CA . TRP A 1 92 ? 2.538 -7.093 -1.240 1.00 74.38 92 TRP A CA 1
ATOM 705 C C . TRP A 1 92 ? 1.579 -6.407 -0.271 1.00 74.38 92 TRP A C 1
ATOM 707 O O . TRP A 1 92 ? 2.022 -5.730 0.650 1.00 74.38 92 TRP A O 1
ATOM 717 N N . LEU A 1 93 ? 0.273 -6.666 -0.394 1.00 83.75 93 LEU A N 1
ATOM 718 C CA . LEU A 1 93 ? -0.709 -6.150 0.554 1.00 83.75 93 LEU A CA 1
ATOM 719 C C . LEU A 1 93 ? -0.375 -6.554 1.996 1.00 83.75 93 LEU A C 1
ATOM 721 O O . LEU A 1 93 ? -0.359 -5.692 2.871 1.00 83.75 93 LEU A O 1
ATOM 725 N N . PHE A 1 94 ? -0.095 -7.836 2.257 1.00 82.88 94 PHE A N 1
ATOM 726 C CA . PHE A 1 94 ? 0.271 -8.282 3.605 1.00 82.88 94 PHE A CA 1
ATOM 727 C C . PHE A 1 94 ? 1.583 -7.656 4.091 1.00 82.88 94 PHE A C 1
ATOM 729 O O . PHE A 1 94 ? 1.673 -7.297 5.264 1.00 82.88 94 PHE A O 1
ATOM 736 N N . LEU A 1 95 ? 2.569 -7.462 3.210 1.00 80.44 95 LEU A N 1
ATOM 737 C CA . LEU A 1 95 ? 3.819 -6.781 3.545 1.00 80.44 95 LEU A CA 1
ATOM 738 C C . LEU A 1 95 ? 3.564 -5.319 3.940 1.00 80.44 95 LEU A C 1
ATOM 740 O O . LEU A 1 95 ? 3.967 -4.900 5.026 1.00 80.44 95 LEU A O 1
ATOM 744 N N . THR A 1 96 ? 2.830 -4.561 3.121 1.00 81.62 96 THR A N 1
ATOM 745 C CA . THR A 1 96 ? 2.457 -3.172 3.422 1.00 81.62 96 THR A CA 1
ATOM 746 C C . THR A 1 96 ? 1.629 -3.087 4.701 1.00 81.62 96 THR A C 1
ATOM 748 O O . THR A 1 96 ? 1.883 -2.230 5.543 1.00 81.62 96 THR A O 1
ATOM 751 N N . MET A 1 97 ? 0.679 -4.002 4.910 1.00 88.81 97 MET A N 1
ATOM 752 C CA . MET A 1 97 ? -0.080 -4.070 6.159 1.00 88.81 97 MET A CA 1
ATOM 753 C C . MET A 1 97 ? 0.836 -4.321 7.358 1.00 88.81 97 MET A C 1
ATOM 755 O O . MET A 1 97 ? 0.727 -3.600 8.341 1.00 88.81 97 MET A O 1
ATOM 759 N N . SER A 1 98 ? 1.776 -5.267 7.276 1.00 86.12 98 SER A N 1
ATOM 760 C CA . SER A 1 98 ? 2.700 -5.579 8.378 1.00 86.12 98 SER A CA 1
ATOM 761 C C . SER A 1 98 ? 3.621 -4.411 8.759 1.00 86.12 98 SER A C 1
ATOM 763 O O . SER A 1 98 ? 4.011 -4.287 9.917 1.00 86.12 98 SER A O 1
ATOM 765 N N . LYS A 1 99 ? 3.931 -3.524 7.802 1.00 85.00 99 LYS A N 1
ATOM 766 C CA . LYS A 1 99 ? 4.730 -2.307 8.017 1.00 85.00 99 LYS A CA 1
ATOM 767 C C . LYS A 1 99 ? 3.995 -1.257 8.855 1.00 85.00 99 LYS A C 1
ATOM 769 O O . LYS A 1 99 ? 4.640 -0.528 9.604 1.00 85.00 99 LYS A O 1
ATOM 774 N N . TRP A 1 100 ? 2.671 -1.162 8.722 1.00 89.38 100 TRP A N 1
ATOM 775 C CA . TRP A 1 100 ? 1.884 -0.053 9.277 1.00 89.38 100 TRP A CA 1
ATOM 776 C C . TRP A 1 100 ? 0.889 -0.457 10.364 1.00 89.38 100 TRP A C 1
ATOM 778 O O . TRP A 1 100 ? 0.569 0.354 11.229 1.00 89.38 100 TRP A O 1
ATOM 788 N N . ILE A 1 101 ? 0.386 -1.687 10.328 1.00 88.06 101 ILE A N 1
ATOM 789 C CA . ILE A 1 101 ? -0.671 -2.174 11.209 1.00 88.06 101 ILE A CA 1
ATOM 790 C C . ILE A 1 101 ? -0.034 -3.028 12.299 1.00 88.06 101 ILE A C 1
ATOM 792 O O . ILE A 1 101 ? 0.498 -4.104 12.038 1.00 88.06 101 ILE A O 1
ATOM 796 N N . THR A 1 102 ? -0.116 -2.550 13.540 1.00 78.94 102 THR A N 1
ATOM 797 C CA . THR A 1 102 ? 0.287 -3.319 14.723 1.00 78.94 102 THR A CA 1
ATOM 798 C C . THR A 1 102 ? -0.971 -3.831 15.423 1.00 78.94 102 THR A C 1
ATOM 800 O O . THR A 1 102 ? -1.801 -3.004 15.805 1.00 78.94 102 THR A O 1
ATOM 803 N N . PRO A 1 103 ? -1.144 -5.151 15.618 1.00 66.56 103 PRO A N 1
ATOM 804 C CA . PRO A 1 103 ? -2.331 -5.683 16.281 1.00 66.56 103 PRO A CA 1
ATOM 805 C C . PRO A 1 103 ? -2.436 -5.175 17.723 1.00 66.56 103 PRO A C 1
ATOM 807 O O . PRO A 1 103 ? -1.483 -5.297 18.496 1.00 66.56 103 PRO A O 1
ATOM 810 N N . ALA A 1 104 ? -3.607 -4.674 18.127 1.00 60.88 104 ALA A N 1
ATOM 811 C CA . ALA 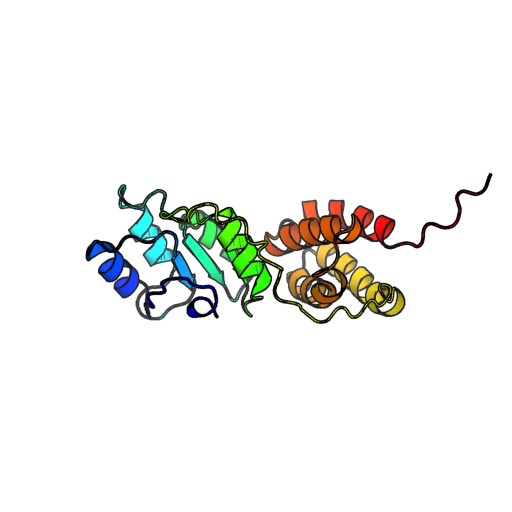A 1 104 ? -3.859 -4.292 19.521 1.00 60.88 104 ALA A CA 1
ATOM 812 C C . ALA A 1 104 ? -3.826 -5.485 20.504 1.00 60.88 104 ALA A C 1
ATOM 814 O O . ALA A 1 104 ? -3.702 -5.286 21.714 1.00 60.88 104 ALA A O 1
ATOM 815 N N . ILE A 1 105 ? -3.928 -6.720 19.998 1.00 52.25 105 ILE A N 1
ATOM 816 C CA . ILE A 1 105 ? -3.790 -7.958 20.768 1.00 52.25 105 ILE A CA 1
ATOM 817 C C . ILE A 1 105 ? -2.506 -8.643 20.307 1.00 52.25 105 ILE A C 1
ATOM 819 O O . ILE A 1 105 ? -2.463 -9.255 19.242 1.00 52.25 105 ILE A O 1
ATOM 823 N N . SER A 1 106 ? -1.457 -8.562 21.124 1.00 42.22 106 SER A N 1
ATOM 824 C CA . SER A 1 106 ? -0.356 -9.518 21.041 1.00 42.22 106 SER A CA 1
ATOM 825 C C . SER A 1 106 ? -0.954 -10.871 21.413 1.00 42.22 106 SER A C 1
ATOM 827 O O . SER A 1 106 ? -1.370 -11.061 22.560 1.00 42.22 106 SER A O 1
ATOM 829 N N . LEU A 1 107 ? -1.064 -11.799 20.464 1.00 46.56 107 LEU A N 1
ATOM 830 C CA . LEU A 1 107 ? -1.271 -13.190 20.851 1.00 46.56 107 LEU A CA 1
ATOM 831 C C . LEU A 1 107 ? -0.124 -13.559 21.811 1.00 46.56 107 LEU A C 1
ATOM 833 O O . LEU A 1 107 ? 1.007 -13.114 21.584 1.00 46.56 107 LEU A O 1
ATOM 837 N N . PRO A 1 108 ? -0.393 -14.284 22.913 1.00 39.62 108 PRO A N 1
ATOM 838 C CA . PRO A 1 108 ? 0.676 -14.874 23.701 1.00 39.62 108 PRO A CA 1
ATOM 839 C C . PRO A 1 108 ? 1.618 -15.604 22.749 1.00 39.62 108 PRO A C 1
ATOM 841 O O . PRO A 1 108 ? 1.146 -16.274 21.832 1.00 39.62 108 PRO A O 1
ATOM 844 N N . ASP A 1 109 ? 2.917 -15.427 22.964 1.00 41.97 109 ASP A N 1
ATOM 845 C CA . ASP A 1 109 ? 3.999 -16.147 22.297 1.00 41.97 109 ASP A CA 1
ATOM 846 C C . ASP A 1 109 ? 3.877 -17.648 22.617 1.00 41.97 109 ASP A C 1
ATOM 848 O O . ASP A 1 109 ? 4.591 -18.203 23.449 1.00 41.97 109 ASP A O 1
ATOM 852 N N . GLU A 1 110 ? 2.877 -18.307 22.034 1.00 39.41 110 GLU A N 1
ATOM 853 C CA . GLU A 1 110 ? 2.894 -19.745 21.853 1.00 39.41 110 GLU A CA 1
ATOM 854 C C . GLU A 1 110 ? 3.792 -19.964 20.647 1.00 39.41 110 GLU A C 1
ATOM 856 O O . GLU A 1 110 ? 3.404 -19.699 19.510 1.00 39.41 110 GLU A O 1
ATOM 861 N N . GLY A 1 111 ? 5.035 -20.345 20.941 1.00 40.19 111 GLY A N 1
ATOM 862 C CA . GLY A 1 111 ? 6.092 -20.631 19.981 1.00 40.19 111 GLY A CA 1
ATOM 863 C C . GLY A 1 111 ? 5.775 -21.810 19.065 1.00 40.19 111 GLY A C 1
ATOM 864 O O . GLY A 1 111 ? 6.481 -22.815 19.090 1.00 40.19 111 GLY A O 1
ATOM 865 N N . ASP A 1 112 ? 4.753 -21.664 18.233 1.00 33.44 112 ASP A N 1
ATOM 866 C CA . ASP A 1 112 ? 4.567 -22.439 17.024 1.00 33.44 112 ASP A CA 1
ATOM 867 C C . ASP A 1 112 ? 5.012 -21.575 15.848 1.00 33.44 112 ASP A C 1
ATOM 869 O O . ASP A 1 112 ? 4.437 -20.531 15.538 1.00 33.44 112 ASP A O 1
ATOM 873 N N . GLU A 1 113 ? 6.097 -22.021 15.212 1.00 33.47 113 GLU A N 1
ATOM 874 C CA . GLU A 1 113 ? 6.565 -21.532 13.924 1.00 33.47 113 GLU A CA 1
ATOM 875 C C . GLU A 1 113 ? 5.364 -21.299 13.001 1.00 33.47 113 GLU A C 1
ATOM 877 O O . GLU A 1 113 ? 4.735 -22.252 12.526 1.00 33.47 113 GLU A O 1
ATOM 882 N N . VAL A 1 114 ? 5.077 -20.034 12.690 1.00 37.41 114 VAL A N 1
ATOM 883 C CA . VAL A 1 114 ? 4.252 -19.688 11.536 1.00 37.41 114 VAL A CA 1
ATOM 884 C C . VAL A 1 114 ? 5.048 -20.128 10.313 1.00 37.41 114 VAL A C 1
ATOM 886 O O . VAL A 1 114 ? 5.832 -19.371 9.744 1.00 37.41 114 VAL A O 1
ATOM 889 N N . LYS A 1 115 ? 4.909 -21.402 9.939 1.00 32.97 115 LYS A N 1
ATOM 890 C CA . LYS A 1 115 ? 5.446 -21.903 8.682 1.00 32.97 115 LYS A CA 1
ATOM 891 C C . LYS A 1 115 ? 4.726 -21.140 7.580 1.00 32.97 115 LYS A C 1
ATOM 893 O O . LYS A 1 115 ? 3.496 -21.237 7.508 1.00 32.97 115 LYS A O 1
ATOM 898 N N . PRO A 1 116 ? 5.449 -20.385 6.736 1.00 34.31 116 PRO A N 1
ATOM 899 C CA . PRO A 1 116 ? 4.829 -19.712 5.615 1.00 34.31 116 PRO A CA 1
ATOM 900 C C . PRO A 1 116 ? 4.066 -20.753 4.804 1.00 34.31 116 PRO A C 1
ATOM 902 O O . PRO A 1 116 ? 4.565 -21.848 4.522 1.00 34.31 116 PRO A O 1
ATOM 905 N N . MET A 1 117 ? 2.816 -20.414 4.503 1.00 33.19 117 MET A N 1
ATOM 906 C CA . MET A 1 117 ? 1.907 -21.206 3.692 1.00 33.19 117 MET A CA 1
ATOM 907 C C . MET A 1 117 ? 2.665 -21.637 2.434 1.00 33.19 117 MET A C 1
ATOM 909 O O . MET A 1 117 ? 3.090 -20.798 1.642 1.00 33.19 117 MET A O 1
ATOM 913 N N . ALA A 1 118 ? 2.920 -22.941 2.319 1.00 31.17 118 ALA A N 1
ATOM 914 C CA . ALA A 1 118 ? 3.797 -23.508 1.310 1.00 31.17 118 ALA A CA 1
ATOM 915 C C . ALA A 1 118 ? 3.243 -23.240 -0.097 1.00 31.17 118 ALA A C 1
ATOM 917 O O . ALA A 1 118 ? 2.442 -24.011 -0.628 1.00 31.17 118 ALA A O 1
ATOM 918 N N . VAL A 1 119 ? 3.701 -22.155 -0.721 1.00 35.22 119 VAL A N 1
ATOM 919 C CA . VAL A 1 119 ? 3.737 -22.052 -2.176 1.00 35.22 119 VAL A CA 1
ATOM 920 C C . VAL A 1 119 ? 4.790 -23.055 -2.626 1.00 35.22 119 VAL A C 1
ATOM 922 O O . VAL A 1 119 ? 5.912 -23.064 -2.122 1.00 35.22 119 VAL A O 1
ATOM 925 N N . SER A 1 120 ? 4.367 -23.971 -3.495 1.00 32.97 120 SER A N 1
ATOM 926 C CA . SER A 1 120 ? 5.147 -25.112 -3.966 1.00 32.97 120 SER A CA 1
ATOM 927 C C . SER A 1 120 ? 6.599 -24.718 -4.240 1.00 32.97 120 SER A C 1
ATOM 929 O O . SER A 1 120 ? 6.872 -23.862 -5.078 1.00 32.97 120 SER A O 1
ATOM 931 N N . GLN A 1 121 ? 7.520 -25.360 -3.517 1.00 35.09 121 GLN A N 1
ATOM 932 C CA . GLN A 1 121 ? 8.954 -25.318 -3.769 1.00 35.09 121 GLN A CA 1
ATOM 933 C C . GLN A 1 121 ? 9.235 -25.937 -5.143 1.00 35.09 121 GLN A C 1
ATOM 935 O O . GLN A 1 121 ? 9.643 -27.092 -5.257 1.00 35.09 121 GLN A O 1
ATOM 940 N N . GLN A 1 122 ? 9.029 -25.174 -6.210 1.00 35.91 122 GLN A N 1
ATOM 941 C CA . GLN A 1 122 ? 9.735 -25.421 -7.454 1.00 35.91 122 GLN A CA 1
ATOM 942 C C . GLN A 1 122 ? 11.041 -24.647 -7.388 1.00 35.91 122 GLN A C 1
ATOM 944 O O . GLN A 1 122 ? 11.161 -23.497 -7.788 1.00 35.91 122 GLN A O 1
ATOM 949 N N . SER A 1 123 ? 12.036 -25.336 -6.836 1.00 51.03 123 SER A N 1
ATOM 950 C CA . SER A 1 123 ? 13.435 -25.066 -7.115 1.00 51.03 123 SER A CA 1
ATOM 951 C C . SER A 1 123 ? 13.632 -25.082 -8.629 1.00 51.03 123 SER A C 1
ATOM 953 O O . SER A 1 123 ? 13.758 -26.147 -9.229 1.00 51.03 123 SER A O 1
ATOM 955 N N . THR A 1 124 ? 13.691 -23.916 -9.256 1.00 39.00 124 THR A N 1
ATOM 956 C CA . THR A 1 124 ? 14.263 -23.776 -10.591 1.00 39.00 124 THR A CA 1
ATOM 957 C C . THR A 1 124 ? 15.162 -22.564 -10.559 1.00 39.00 124 THR A C 1
ATOM 959 O O . THR A 1 124 ? 14.703 -21.466 -10.260 1.00 39.00 124 THR A O 1
ATOM 962 N N . ALA A 1 125 ? 16.453 -22.784 -10.817 1.00 48.84 125 ALA A N 1
ATOM 963 C CA . ALA A 1 125 ? 17.405 -21.727 -11.116 1.00 48.84 125 ALA A CA 1
ATOM 964 C C . ALA A 1 125 ? 16.708 -20.644 -11.947 1.00 48.84 125 ALA A C 1
ATOM 966 O O . ALA A 1 125 ? 16.071 -20.993 -12.942 1.00 48.84 125 ALA A O 1
ATOM 967 N N . ILE A 1 126 ? 16.789 -19.382 -11.508 1.00 56.47 126 ILE A N 1
ATOM 968 C CA . ILE A 1 126 ? 16.244 -18.234 -12.240 1.00 56.47 126 ILE A CA 1
ATOM 969 C C . ILE A 1 126 ? 16.660 -18.412 -13.700 1.00 56.47 126 ILE A C 1
ATOM 971 O O . ILE A 1 126 ? 17.855 -18.402 -14.007 1.00 56.47 126 ILE A O 1
ATOM 975 N N . ASP A 1 127 ? 15.699 -18.669 -14.590 1.00 65.00 127 ASP A N 1
ATOM 976 C CA . ASP A 1 127 ? 16.003 -18.819 -16.006 1.00 65.00 127 ASP A CA 1
ATOM 977 C C . ASP A 1 127 ? 16.329 -17.432 -16.549 1.00 65.00 127 ASP A C 1
ATOM 979 O O . ASP A 1 127 ? 15.454 -16.690 -16.998 1.00 65.00 127 ASP A O 1
ATOM 983 N N . LEU A 1 128 ? 17.612 -17.071 -16.475 1.00 63.00 128 LEU A N 1
ATOM 984 C CA . LEU A 1 128 ? 18.123 -15.781 -16.925 1.00 63.00 128 LEU A CA 1
ATOM 985 C C . LEU A 1 128 ? 17.668 -15.448 -18.351 1.00 63.00 128 LEU A C 1
ATOM 987 O O . LEU A 1 128 ? 17.487 -14.278 -18.666 1.00 63.00 128 LEU A O 1
ATOM 991 N N . LYS A 1 129 ? 17.437 -16.447 -19.213 1.00 66.69 129 LYS A N 1
ATOM 992 C CA . LYS A 1 129 ? 16.973 -16.213 -20.588 1.00 66.69 129 LYS A CA 1
ATOM 993 C C . LYS A 1 129 ? 15.577 -15.600 -20.647 1.00 66.69 129 LYS A C 1
ATOM 995 O O . LYS A 1 129 ? 15.315 -14.807 -21.545 1.00 66.69 129 LYS A O 1
ATOM 1000 N N . SER A 1 130 ? 14.716 -15.949 -19.698 1.00 69.19 130 SER A N 1
ATOM 1001 C CA . SER A 1 130 ? 13.361 -15.407 -19.575 1.00 69.19 130 SER A CA 1
ATOM 1002 C C . SER A 1 130 ? 13.344 -14.052 -18.852 1.00 69.19 130 SER A C 1
ATOM 1004 O O . SER A 1 130 ? 12.427 -13.260 -19.053 1.00 69.19 130 SER A O 1
ATOM 1006 N N . LEU A 1 131 ? 14.386 -13.754 -18.065 1.00 75.25 131 LEU A N 1
ATOM 1007 C CA . LEU A 1 131 ? 14.505 -12.521 -17.283 1.00 75.25 131 LEU A CA 1
ATOM 1008 C C . LEU A 1 131 ? 15.185 -11.371 -18.045 1.00 75.25 131 LEU A C 1
ATOM 1010 O O . LEU A 1 131 ? 14.791 -10.222 -17.885 1.00 75.25 131 LEU A O 1
ATOM 1014 N N . LEU A 1 132 ? 16.162 -11.668 -18.907 1.00 77.62 132 LEU A N 1
ATOM 1015 C CA . LEU A 1 132 ? 16.856 -10.676 -19.742 1.00 77.62 132 LEU A CA 1
ATOM 1016 C C . LEU A 1 132 ? 15.919 -9.725 -20.516 1.00 77.62 132 LEU A C 1
ATOM 1018 O O . LEU A 1 132 ? 16.101 -8.517 -20.386 1.00 77.62 132 LEU A O 1
ATOM 1022 N N . PRO A 1 133 ? 14.890 -10.194 -21.254 1.00 78.69 133 PRO A N 1
ATOM 1023 C CA . PRO A 1 133 ? 13.997 -9.279 -21.967 1.00 78.69 133 PRO A CA 1
ATOM 1024 C C . PRO A 1 133 ? 13.178 -8.384 -21.024 1.00 78.69 133 PRO A C 1
ATOM 1026 O O . PRO A 1 133 ? 12.826 -7.270 -21.403 1.00 78.69 133 PRO A O 1
ATOM 1029 N N . LEU A 1 134 ? 12.881 -8.850 -19.805 1.00 80.62 134 LEU A N 1
ATOM 1030 C CA . LEU A 1 134 ? 12.189 -8.052 -18.790 1.00 80.62 134 LEU A CA 1
ATOM 1031 C C . LEU A 1 134 ? 13.119 -7.000 -18.184 1.00 80.62 134 LEU A C 1
ATOM 1033 O O . LEU A 1 134 ? 12.693 -5.871 -17.996 1.00 80.62 134 LEU A O 1
ATOM 1037 N N . ILE A 1 135 ? 14.387 -7.337 -17.946 1.00 84.38 135 ILE A N 1
ATOM 1038 C CA . ILE A 1 135 ? 15.406 -6.386 -17.481 1.00 84.38 135 ILE A CA 1
ATOM 1039 C C . ILE A 1 135 ? 15.630 -5.287 -18.521 1.00 84.38 135 ILE A C 1
ATOM 1041 O O . ILE A 1 135 ? 15.630 -4.113 -18.163 1.00 84.38 135 ILE A O 1
ATOM 1045 N N . ASP A 1 136 ? 15.770 -5.646 -19.800 1.00 80.69 136 ASP A N 1
ATOM 1046 C CA . ASP A 1 136 ? 15.952 -4.674 -20.885 1.00 80.69 136 ASP A CA 1
ATOM 1047 C C . ASP A 1 136 ? 14.728 -3.755 -21.019 1.00 80.69 136 ASP A C 1
ATOM 1049 O O . ASP A 1 136 ? 14.861 -2.536 -21.166 1.00 80.69 136 ASP A O 1
ATOM 1053 N N . ALA A 1 137 ? 13.522 -4.330 -20.928 1.00 81.00 137 ALA A N 1
ATOM 1054 C CA . ALA A 1 137 ? 12.283 -3.561 -20.908 1.00 81.00 137 ALA A CA 1
ATOM 1055 C C . ALA A 1 137 ? 12.236 -2.623 -19.696 1.00 81.00 137 ALA A C 1
ATOM 1057 O O . ALA A 1 137 ? 11.955 -1.441 -19.873 1.00 81.00 137 ALA A O 1
ATOM 1058 N N . LEU A 1 138 ? 12.582 -3.124 -18.503 1.00 83.81 138 LEU A N 1
ATOM 1059 C CA . LEU A 1 138 ? 12.576 -2.381 -17.244 1.00 83.81 138 LEU A CA 1
ATOM 1060 C C . LEU A 1 138 ? 13.570 -1.217 -17.275 1.00 83.81 138 LEU A C 1
ATOM 1062 O O . LEU A 1 138 ? 13.254 -0.106 -16.860 1.00 83.81 138 LEU A O 1
ATOM 1066 N N . GLN A 1 139 ? 14.761 -1.453 -17.823 1.00 84.81 139 GLN A N 1
ATOM 1067 C CA . GLN A 1 139 ? 15.784 -0.432 -17.999 1.00 84.81 139 GLN A CA 1
ATOM 1068 C C . GLN A 1 139 ? 15.299 0.703 -18.895 1.00 84.81 139 GLN A C 1
ATOM 1070 O O . GLN A 1 139 ? 15.566 1.871 -18.609 1.00 84.81 139 GLN A O 1
ATOM 1075 N N . ARG A 1 140 ? 14.572 0.368 -19.964 1.00 83.06 140 ARG A N 1
ATOM 1076 C CA . ARG A 1 140 ? 14.015 1.356 -20.882 1.00 83.06 140 ARG A CA 1
ATOM 1077 C C . ARG A 1 140 ? 12.912 2.183 -20.226 1.00 83.06 140 ARG A C 1
ATOM 1079 O O . ARG A 1 140 ? 13.009 3.405 -20.236 1.00 83.06 140 ARG A O 1
ATOM 1086 N N . VAL A 1 141 ? 11.910 1.538 -19.634 1.00 80.56 141 VAL A N 1
ATOM 1087 C CA . VAL A 1 141 ? 10.768 2.231 -19.007 1.00 80.56 141 VAL A CA 1
ATOM 1088 C C . VAL A 1 141 ? 11.201 3.069 -17.803 1.00 80.56 141 VAL A C 1
ATOM 1090 O O . VAL A 1 141 ? 10.774 4.211 -17.686 1.00 80.56 141 VAL A O 1
ATOM 1093 N N . ILE A 1 142 ? 12.140 2.598 -16.971 1.00 80.44 142 ILE A N 1
ATOM 1094 C CA . ILE A 1 142 ? 12.699 3.411 -15.875 1.00 80.44 142 ILE A CA 1
ATOM 1095 C C . ILE A 1 142 ? 13.446 4.636 -16.425 1.00 80.44 142 ILE A C 1
ATOM 1097 O O . ILE A 1 142 ? 13.290 5.737 -15.899 1.00 80.44 142 ILE A O 1
ATOM 1101 N N . ALA A 1 143 ? 14.241 4.478 -17.490 1.00 81.06 143 ALA A N 1
ATOM 1102 C CA . ALA A 1 143 ? 14.977 5.590 -18.097 1.00 81.06 143 ALA A CA 1
ATOM 1103 C C . ALA A 1 143 ? 14.056 6.617 -18.778 1.00 81.06 143 ALA A C 1
ATOM 1105 O O . ALA A 1 143 ? 14.342 7.814 -18.747 1.00 81.06 143 ALA A O 1
ATOM 1106 N N . GLU A 1 144 ? 12.954 6.156 -19.371 1.00 79.19 144 GLU A N 1
ATOM 1107 C CA . GLU A 1 144 ? 11.913 6.996 -19.972 1.00 79.19 144 GLU A CA 1
ATOM 1108 C C . GLU A 1 144 ? 10.954 7.589 -18.914 1.00 79.19 144 GLU A C 1
ATOM 1110 O O . GLU A 1 144 ? 10.122 8.428 -19.258 1.00 79.19 144 GLU A O 1
ATOM 1115 N N . LYS A 1 145 ? 11.114 7.225 -17.626 1.00 74.75 145 LYS A N 1
ATOM 1116 C CA . LYS A 1 145 ? 10.191 7.546 -16.515 1.00 74.75 145 LYS A CA 1
ATOM 1117 C C . LYS A 1 145 ? 8.748 7.146 -16.836 1.00 74.75 145 LYS A C 1
ATOM 1119 O O . LYS A 1 145 ? 7.799 7.863 -16.524 1.00 74.75 145 LYS A O 1
ATOM 1124 N N . ASP A 1 146 ? 8.620 6.011 -17.509 1.00 72.88 146 ASP A N 1
ATOM 1125 C CA . ASP A 1 146 ? 7.367 5.461 -17.986 1.00 72.88 146 ASP A CA 1
ATOM 1126 C C . ASP A 1 146 ? 6.675 4.660 -16.874 1.00 72.88 146 ASP A C 1
ATOM 1128 O O . ASP A 1 146 ? 7.297 3.864 -16.163 1.00 72.88 146 ASP A O 1
ATOM 1132 N N . PHE A 1 147 ? 5.368 4.868 -16.733 1.00 65.94 147 PHE A N 1
ATOM 1133 C CA . PHE A 1 147 ? 4.528 4.190 -15.748 1.00 65.94 147 PHE A CA 1
ATOM 1134 C C . PHE A 1 147 ? 4.353 2.697 -16.057 1.00 65.94 147 PHE A C 1
ATOM 1136 O O . PHE A 1 147 ? 4.061 1.919 -15.146 1.00 65.94 147 PHE A O 1
ATOM 1143 N N . ASP A 1 148 ? 4.647 2.275 -17.291 1.00 72.56 148 ASP A N 1
ATOM 1144 C CA . ASP A 1 148 ? 4.732 0.863 -17.681 1.00 72.56 148 ASP A CA 1
ATOM 1145 C C . ASP A 1 148 ? 5.823 0.097 -16.901 1.00 72.56 148 ASP A C 1
ATOM 1147 O O . ASP A 1 148 ? 5.813 -1.136 -16.859 1.00 72.56 148 ASP A O 1
ATOM 1151 N N . ALA A 1 149 ? 6.737 0.798 -16.213 1.00 74.69 149 ALA A N 1
ATOM 1152 C CA . ALA A 1 149 ? 7.701 0.192 -15.296 1.00 74.69 149 ALA A CA 1
ATOM 1153 C C . ALA A 1 149 ? 7.051 -0.723 -14.257 1.00 74.69 149 ALA A C 1
ATOM 1155 O O . ALA A 1 149 ? 7.623 -1.772 -13.953 1.00 74.69 149 ALA A O 1
ATOM 1156 N N . LEU A 1 150 ? 5.857 -0.371 -13.763 1.00 71.69 150 LEU A N 1
ATOM 1157 C CA . LEU A 1 150 ? 5.133 -1.197 -12.801 1.00 71.69 150 LEU A CA 1
ATOM 1158 C C . LEU A 1 150 ? 4.741 -2.552 -13.407 1.00 71.69 150 LEU A C 1
ATOM 1160 O O . LEU A 1 150 ? 4.995 -3.595 -12.812 1.00 71.69 150 LEU A O 1
ATOM 1164 N N . GLU A 1 151 ? 4.210 -2.552 -14.631 1.00 70.81 151 GLU A N 1
ATOM 1165 C CA . GLU A 1 151 ? 3.821 -3.784 -15.325 1.00 70.81 151 GLU A CA 1
ATOM 1166 C C . GLU A 1 151 ? 5.034 -4.699 -15.564 1.00 70.81 151 GLU A C 1
ATOM 1168 O O . GLU A 1 151 ? 4.943 -5.929 -15.485 1.00 70.81 151 GLU A O 1
ATOM 1173 N N . VAL A 1 152 ? 6.198 -4.110 -15.849 1.00 76.69 152 VAL A N 1
ATOM 1174 C CA . VAL A 1 152 ? 7.425 -4.878 -16.072 1.00 76.69 152 VAL A CA 1
ATOM 1175 C C . VAL A 1 152 ? 7.950 -5.488 -14.770 1.00 76.69 152 VAL A C 1
ATOM 1177 O O . VAL A 1 152 ? 8.283 -6.676 -14.766 1.00 76.69 152 VAL A O 1
ATOM 1180 N N . VAL A 1 153 ? 7.987 -4.737 -13.660 1.00 79.12 153 VAL A N 1
ATOM 1181 C CA . VAL A 1 153 ? 8.408 -5.311 -12.367 1.00 79.12 153 VAL A CA 1
ATOM 1182 C C . VAL A 1 153 ? 7.413 -6.352 -11.857 1.00 79.12 153 VAL A C 1
ATOM 1184 O O . VAL A 1 153 ? 7.838 -7.377 -11.335 1.00 79.12 153 VAL A O 1
ATOM 1187 N N . GLU A 1 154 ? 6.110 -6.189 -12.086 1.00 74.00 154 GLU A N 1
ATOM 1188 C CA . GLU A 1 154 ? 5.111 -7.207 -11.734 1.00 74.00 154 GLU A CA 1
ATOM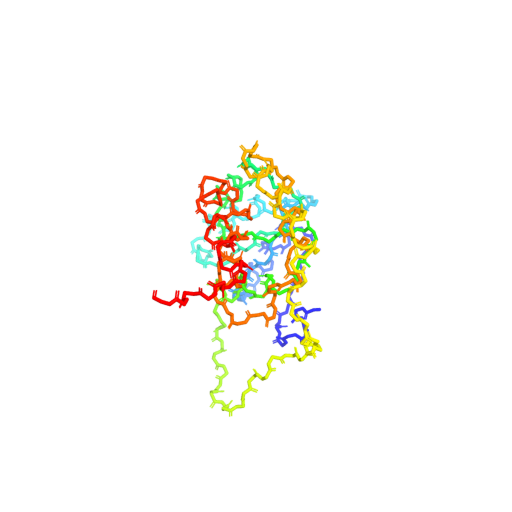 1189 C C . GLU A 1 154 ? 5.355 -8.531 -12.471 1.00 74.00 154 GLU A C 1
ATOM 1191 O O . GLU A 1 154 ? 5.319 -9.602 -11.864 1.00 74.00 154 GLU A O 1
ATOM 1196 N N . LYS A 1 155 ? 5.706 -8.480 -13.763 1.00 74.06 155 LYS A N 1
ATOM 1197 C CA . LYS A 1 155 ? 6.099 -9.676 -14.534 1.00 74.06 155 LYS A CA 1
ATOM 1198 C C . LYS A 1 155 ? 7.381 -10.322 -14.012 1.00 74.06 155 LYS A C 1
ATOM 1200 O O . LYS A 1 155 ? 7.585 -11.519 -14.219 1.00 74.06 155 LYS A O 1
ATOM 1205 N N . MET A 1 156 ? 8.239 -9.551 -13.346 1.00 79.38 156 MET A N 1
ATOM 1206 C CA . MET A 1 156 ? 9.460 -10.041 -12.708 1.00 79.38 156 MET A CA 1
ATOM 1207 C C . MET A 1 156 ? 9.223 -10.587 -11.290 1.00 79.38 156 MET A C 1
ATOM 1209 O O . MET A 1 156 ? 10.019 -11.404 -10.830 1.00 79.38 156 MET A O 1
ATOM 1213 N N . ASN A 1 157 ? 8.127 -10.221 -10.614 1.00 78.25 157 ASN A N 1
ATOM 1214 C CA . ASN A 1 157 ? 7.850 -10.627 -9.231 1.00 78.25 157 ASN A CA 1
ATOM 1215 C C . ASN A 1 157 ? 7.930 -12.155 -8.991 1.00 78.25 157 ASN A C 1
ATOM 1217 O O . ASN A 1 157 ? 8.609 -12.568 -8.047 1.00 78.25 157 ASN A O 1
ATOM 1221 N N . PRO A 1 158 ? 7.380 -13.035 -9.859 1.00 74.06 158 PRO A N 1
ATOM 1222 C CA . PRO A 1 158 ? 7.441 -14.486 -9.650 1.00 74.06 158 PRO A CA 1
ATOM 1223 C C . PRO A 1 158 ? 8.861 -15.065 -9.556 1.00 74.06 158 PRO A C 1
ATOM 1225 O O . PRO A 1 158 ? 9.043 -16.132 -8.973 1.00 74.06 158 PRO A O 1
ATOM 1228 N N . TYR A 1 159 ? 9.867 -14.379 -10.108 1.00 77.25 159 TYR A N 1
ATOM 1229 C CA . TYR A 1 159 ? 11.261 -14.835 -10.097 1.00 77.25 159 TYR A CA 1
ATOM 1230 C C . TYR A 1 159 ? 11.976 -14.561 -8.765 1.00 77.25 159 TYR A C 1
ATOM 1232 O O . TYR A 1 159 ? 12.984 -15.204 -8.475 1.00 77.25 159 TYR A O 1
ATOM 1240 N N . PHE A 1 160 ? 11.459 -13.632 -7.956 1.00 78.31 160 PHE A N 1
ATOM 1241 C CA . PHE A 1 160 ? 12.092 -13.169 -6.713 1.00 78.31 160 PHE A CA 1
ATOM 1242 C C . PHE A 1 160 ? 11.221 -13.367 -5.474 1.00 78.31 160 PHE A C 1
ATOM 1244 O O . PHE A 1 160 ? 11.739 -13.370 -4.360 1.00 78.31 160 PHE A O 1
ATOM 1251 N N . TYR A 1 161 ? 9.916 -13.569 -5.661 1.00 62.53 161 TYR A N 1
ATOM 1252 C CA . TYR A 1 161 ? 8.920 -13.612 -4.598 1.00 62.53 161 TYR A CA 1
ATOM 1253 C C . TYR A 1 161 ? 9.294 -14.540 -3.427 1.00 62.53 161 TYR A C 1
ATOM 1255 O O . TYR A 1 161 ? 9.281 -14.121 -2.271 1.00 62.53 161 TYR A O 1
ATOM 1263 N N . ALA A 1 162 ? 9.687 -15.780 -3.728 1.00 57.88 162 ALA A N 1
ATOM 1264 C CA . ALA A 1 162 ? 10.033 -16.800 -2.733 1.00 57.88 162 ALA A CA 1
ATOM 1265 C C . ALA A 1 162 ? 11.546 -16.922 -2.466 1.00 57.88 162 ALA A C 1
ATOM 1267 O O . ALA A 1 162 ? 11.985 -17.872 -1.818 1.00 57.88 162 ALA A O 1
ATOM 1268 N N . ALA A 1 163 ? 12.359 -16.013 -3.009 1.00 69.94 163 ALA A N 1
ATOM 1269 C CA . ALA A 1 163 ? 13.804 -16.068 -2.866 1.00 69.94 163 ALA A CA 1
ATOM 1270 C C . ALA A 1 163 ? 14.270 -15.296 -1.616 1.00 69.94 163 ALA A C 1
ATOM 1272 O O . ALA A 1 163 ? 13.894 -14.146 -1.382 1.00 69.94 163 ALA A O 1
ATOM 1273 N N . GLU A 1 164 ? 15.126 -15.939 -0.823 1.00 71.88 164 GLU A N 1
ATOM 1274 C CA . GLU A 1 164 ? 15.818 -15.360 0.337 1.00 71.88 164 GLU A CA 1
ATOM 1275 C C . GLU A 1 164 ? 17.297 -15.160 -0.015 1.00 71.88 164 GLU A C 1
ATOM 1277 O O . GLU A 1 164 ? 18.194 -15.826 0.502 1.00 71.88 164 GLU A O 1
ATOM 1282 N N . ASN A 1 165 ? 17.557 -14.313 -1.008 1.00 78.06 165 ASN A N 1
ATOM 1283 C CA . ASN A 1 165 ? 18.907 -14.016 -1.474 1.00 78.06 165 ASN A CA 1
ATOM 1284 C C . ASN A 1 165 ? 19.067 -12.523 -1.783 1.00 78.06 165 ASN A C 1
ATOM 1286 O O . ASN A 1 165 ? 18.084 -11.803 -1.947 1.00 78.06 165 ASN A O 1
ATOM 1290 N N . GLU A 1 166 ? 20.319 -12.080 -1.919 1.00 79.38 166 GLU A N 1
ATOM 1291 C CA . GLU A 1 166 ? 20.655 -10.674 -2.190 1.00 79.38 166 GLU A CA 1
ATOM 1292 C C . GLU A 1 166 ? 19.931 -10.130 -3.435 1.00 79.38 166 GLU A C 1
ATOM 1294 O O . GLU A 1 166 ? 19.507 -8.978 -3.449 1.00 79.38 166 GLU A O 1
ATOM 1299 N N . SER A 1 167 ? 19.724 -10.957 -4.469 1.00 79.62 167 SER A N 1
ATOM 1300 C CA . SER A 1 167 ? 18.990 -10.542 -5.672 1.00 79.62 167 SER A CA 1
ATOM 1301 C C . SER A 1 167 ? 17.499 -10.297 -5.419 1.00 79.62 167 SER A C 1
ATOM 1303 O O . SER A 1 167 ? 16.915 -9.420 -6.046 1.00 79.62 167 SER A O 1
ATOM 1305 N N . ALA A 1 168 ? 16.879 -11.032 -4.493 1.00 77.94 168 ALA A N 1
ATOM 1306 C CA . ALA A 1 168 ? 15.491 -10.822 -4.103 1.00 77.94 168 ALA A CA 1
ATOM 1307 C C . ALA A 1 168 ? 15.329 -9.551 -3.271 1.00 77.94 168 ALA A C 1
ATOM 1309 O O . ALA A 1 168 ? 14.375 -8.810 -3.479 1.00 77.94 168 ALA A O 1
ATOM 1310 N N . ASP A 1 169 ? 16.281 -9.257 -2.384 1.00 79.44 169 ASP A N 1
ATOM 1311 C CA . ASP A 1 169 ? 16.275 -8.017 -1.603 1.00 79.44 169 ASP A CA 1
ATOM 1312 C C . ASP A 1 169 ? 16.492 -6.791 -2.496 1.00 79.44 169 ASP A C 1
ATOM 1314 O O . ASP A 1 169 ? 15.754 -5.810 -2.392 1.00 79.44 169 ASP A O 1
ATOM 1318 N N . ALA A 1 170 ? 17.432 -6.874 -3.443 1.00 84.31 17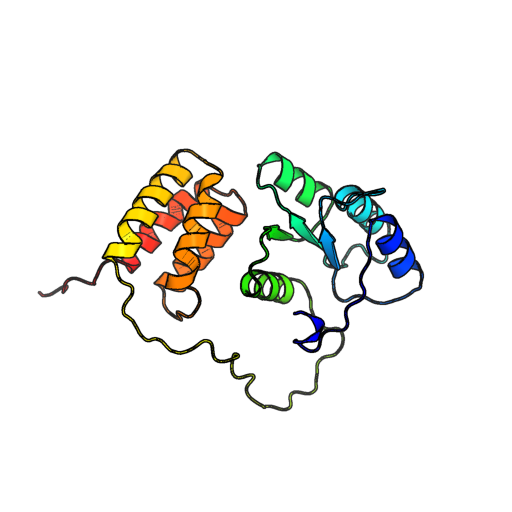0 ALA A N 1
ATOM 1319 C CA . ALA A 1 170 ? 17.636 -5.838 -4.452 1.00 84.31 170 ALA A CA 1
ATOM 1320 C C . ALA A 1 170 ? 16.391 -5.641 -5.332 1.00 84.31 170 ALA A C 1
ATOM 1322 O O . ALA A 1 170 ? 16.005 -4.507 -5.615 1.00 84.31 170 ALA A O 1
ATOM 1323 N N . PHE A 1 171 ? 15.725 -6.732 -5.726 1.00 86.81 171 PHE A N 1
ATOM 1324 C CA . PHE A 1 171 ? 14.481 -6.655 -6.485 1.00 86.81 171 PHE A CA 1
ATOM 1325 C C . PHE A 1 171 ? 13.341 -6.035 -5.669 1.00 86.81 171 PHE A C 1
ATOM 1327 O O . PHE A 1 171 ? 12.628 -5.195 -6.203 1.00 86.81 171 PHE A O 1
ATOM 1334 N N . ARG A 1 172 ? 13.181 -6.380 -4.384 1.00 81.19 172 ARG A N 1
ATOM 1335 C CA . ARG A 1 172 ? 12.172 -5.764 -3.500 1.00 81.19 172 ARG A CA 1
ATOM 1336 C C . ARG A 1 172 ? 12.386 -4.260 -3.368 1.00 81.19 172 ARG A C 1
ATOM 1338 O O . ARG A 1 172 ? 11.429 -3.505 -3.491 1.00 81.19 172 ARG A O 1
ATOM 1345 N N . ALA A 1 173 ? 13.634 -3.829 -3.180 1.00 81.94 173 ALA A N 1
ATOM 1346 C CA . ALA A 1 173 ? 13.975 -2.411 -3.113 1.00 81.94 173 ALA A CA 1
ATOM 1347 C C . ALA A 1 173 ? 13.670 -1.684 -4.435 1.00 81.94 173 ALA A C 1
ATOM 1349 O O . ALA A 1 173 ? 13.099 -0.596 -4.421 1.00 81.94 173 ALA A O 1
ATOM 1350 N N . LEU A 1 174 ? 13.995 -2.305 -5.575 1.00 86.38 174 LEU A N 1
ATOM 1351 C CA . LEU A 1 174 ? 13.671 -1.781 -6.903 1.00 86.38 174 LEU A CA 1
ATOM 1352 C C . LEU A 1 174 ? 12.158 -1.705 -7.138 1.00 86.38 174 LEU A C 1
ATOM 1354 O O . LEU A 1 174 ? 11.660 -0.696 -7.632 1.00 86.38 174 LEU A O 1
ATOM 1358 N N . TYR A 1 175 ? 11.435 -2.760 -6.769 1.00 82.69 175 TYR A N 1
ATOM 1359 C CA . TYR A 1 175 ? 9.983 -2.838 -6.854 1.00 82.69 175 TYR A CA 1
ATOM 1360 C C . TYR A 1 175 ? 9.335 -1.733 -6.019 1.00 82.69 175 TYR A C 1
ATOM 1362 O O . TYR A 1 175 ? 8.466 -1.034 -6.525 1.00 82.69 175 TYR A O 1
ATOM 1370 N N . GLU A 1 176 ? 9.794 -1.514 -4.782 1.00 76.94 176 GLU A N 1
ATOM 1371 C CA . GLU A 1 176 ? 9.310 -0.432 -3.917 1.00 76.94 176 GLU A CA 1
ATOM 1372 C C . GLU A 1 176 ? 9.568 0.947 -4.543 1.00 76.94 176 GLU A C 1
ATOM 1374 O O . GLU A 1 176 ? 8.661 1.777 -4.584 1.00 76.94 176 GLU A O 1
ATOM 1379 N N . SER A 1 177 ? 10.754 1.186 -5.110 1.00 79.69 177 SER A N 1
ATOM 1380 C CA . SER A 1 177 ? 11.061 2.444 -5.809 1.00 79.69 177 SER A CA 1
ATOM 1381 C C . SER A 1 177 ? 10.160 2.673 -7.023 1.00 79.69 177 SER A C 1
ATOM 1383 O O . SER A 1 177 ? 9.627 3.768 -7.189 1.00 79.69 177 SER A O 1
ATOM 1385 N N . VAL A 1 178 ? 9.933 1.643 -7.847 1.00 79.88 178 VAL A N 1
ATOM 1386 C CA . VAL A 1 178 ? 9.016 1.717 -8.998 1.00 79.88 178 VAL A CA 1
ATOM 1387 C C . VAL A 1 178 ? 7.570 1.933 -8.535 1.00 79.88 178 VAL A C 1
ATOM 1389 O O . VAL A 1 178 ? 6.875 2.794 -9.072 1.00 79.88 178 VAL A O 1
ATOM 1392 N N . ASN A 1 179 ? 7.134 1.228 -7.488 1.00 71.56 179 ASN A N 1
ATOM 1393 C CA . ASN A 1 179 ? 5.811 1.364 -6.870 1.00 71.56 179 ASN A CA 1
ATOM 1394 C C . ASN A 1 179 ? 5.565 2.777 -6.312 1.00 71.56 179 ASN A C 1
ATOM 1396 O O . ASN A 1 179 ? 4.432 3.267 -6.345 1.00 71.56 179 ASN A O 1
ATOM 1400 N N . ASN A 1 180 ? 6.630 3.422 -5.833 1.00 69.06 180 ASN A N 1
ATOM 1401 C CA . ASN A 1 180 ? 6.639 4.781 -5.294 1.00 69.06 180 ASN A CA 1
ATOM 1402 C C . ASN A 1 180 ? 6.957 5.856 -6.346 1.00 69.06 180 ASN A C 1
ATOM 1404 O O . ASN A 1 180 ? 7.058 7.029 -5.991 1.00 69.06 180 ASN A O 1
ATOM 1408 N N . ILE A 1 181 ? 7.092 5.491 -7.630 1.00 71.38 181 ILE A N 1
ATOM 1409 C CA . ILE A 1 181 ? 7.406 6.418 -8.736 1.00 71.38 181 ILE A CA 1
ATOM 1410 C C . ILE A 1 181 ? 8.761 7.131 -8.524 1.00 71.38 181 ILE A C 1
ATOM 1412 O O . ILE A 1 181 ? 9.064 8.157 -9.134 1.00 71.38 181 ILE A O 1
ATOM 1416 N N . ASP A 1 182 ? 9.631 6.578 -7.679 1.00 77.88 182 ASP A N 1
ATOM 1417 C CA . ASP A 1 182 ? 10.991 7.070 -7.495 1.00 77.88 182 ASP A CA 1
ATOM 1418 C C . ASP A 1 182 ? 11.889 6.479 -8.587 1.00 77.88 182 ASP A C 1
ATOM 1420 O O . ASP A 1 182 ? 12.744 5.624 -8.352 1.00 77.88 182 ASP A O 1
ATOM 1424 N N . PHE A 1 183 ? 11.653 6.911 -9.830 1.00 81.31 183 PHE A N 1
ATOM 1425 C CA . PHE A 1 183 ? 12.404 6.431 -10.990 1.00 81.31 183 PHE A CA 1
ATOM 1426 C C . PHE A 1 183 ? 13.890 6.795 -10.913 1.00 81.31 183 PHE A C 1
ATOM 1428 O O . PHE A 1 183 ? 14.721 6.070 -11.453 1.00 81.31 183 PHE A O 1
ATOM 1435 N N . ASP A 1 184 ? 14.241 7.878 -10.214 1.00 80.75 184 ASP A N 1
ATOM 1436 C CA . ASP A 1 184 ? 15.635 8.277 -10.016 1.00 80.75 184 ASP A CA 1
ATOM 1437 C C . ASP A 1 184 ? 16.356 7.311 -9.055 1.00 80.75 184 ASP A C 1
ATOM 1439 O O . ASP A 1 184 ? 17.529 6.985 -9.268 1.00 80.75 184 ASP A O 1
ATOM 1443 N N . LEU A 1 185 ? 15.674 6.819 -8.012 1.00 82.31 185 LEU A N 1
ATOM 1444 C CA . LEU A 1 185 ? 16.180 5.756 -7.142 1.00 82.31 185 LEU A CA 1
ATOM 1445 C C . LEU A 1 185 ? 16.160 4.391 -7.837 1.00 82.31 185 LEU A C 1
ATOM 1447 O O . LEU A 1 185 ? 17.161 3.675 -7.789 1.00 82.31 185 LEU A O 1
ATOM 1451 N N . ALA A 1 186 ? 15.083 4.062 -8.552 1.00 85.12 186 ALA A N 1
ATOM 1452 C CA . ALA A 1 186 ? 14.968 2.820 -9.311 1.00 85.12 186 ALA A CA 1
ATOM 1453 C C . ALA A 1 186 ? 16.087 2.700 -10.364 1.00 85.12 186 ALA A C 1
ATOM 1455 O O . ALA A 1 186 ? 16.702 1.645 -10.512 1.00 85.12 186 ALA A O 1
ATOM 1456 N N . GLN A 1 187 ? 16.438 3.805 -11.033 1.00 86.94 187 GLN A N 1
ATOM 1457 C CA . GLN A 1 187 ? 17.546 3.855 -11.991 1.00 86.94 187 GLN A CA 1
ATOM 1458 C C . GLN A 1 187 ? 18.911 3.594 -11.337 1.00 86.94 187 GLN A C 1
ATOM 1460 O O . GLN A 1 187 ? 19.803 3.050 -11.988 1.00 86.94 187 GLN A O 1
ATOM 1465 N N . LYS A 1 188 ? 19.085 3.954 -10.059 1.00 88.31 188 LYS A N 1
ATOM 1466 C CA . LYS A 1 188 ? 20.310 3.666 -9.294 1.00 88.31 188 LYS A CA 1
ATOM 1467 C C . LYS A 1 188 ? 20.366 2.228 -8.785 1.00 88.31 188 LYS A C 1
ATOM 1469 O O . LYS A 1 188 ? 21.459 1.692 -8.687 1.00 88.31 188 LYS A O 1
ATOM 1474 N N . GLN A 1 189 ? 19.220 1.625 -8.473 1.00 88.75 189 GLN A N 1
ATOM 1475 C CA . GLN A 1 189 ? 19.122 0.262 -7.934 1.00 88.75 189 GLN A CA 1
ATOM 1476 C C . GLN A 1 189 ? 19.162 -0.821 -9.019 1.00 88.75 189 GLN A C 1
ATOM 1478 O O . GLN A 1 189 ? 19.628 -1.932 -8.776 1.00 88.75 189 GLN A O 1
ATOM 1483 N N . LEU A 1 190 ? 18.680 -0.515 -10.227 1.00 86.94 190 LEU A N 1
ATOM 1484 C CA . LEU A 1 190 ? 18.622 -1.479 -11.325 1.00 86.94 190 LEU A CA 1
ATOM 1485 C C . LEU A 1 190 ? 19.996 -2.094 -11.687 1.00 86.94 190 LEU A C 1
ATOM 1487 O O . LEU A 1 190 ? 20.048 -3.311 -11.867 1.00 86.94 190 LEU A O 1
ATOM 1491 N N . PRO A 1 191 ? 21.112 -1.335 -11.769 1.00 86.31 191 PRO A N 1
ATOM 1492 C CA . PRO A 1 191 ? 22.437 -1.908 -12.017 1.00 86.31 191 PRO A CA 1
ATOM 1493 C C . PRO A 1 191 ? 22.865 -2.949 -10.976 1.00 86.31 191 PRO A C 1
ATOM 1495 O O . PRO A 1 191 ? 23.404 -3.988 -11.358 1.00 86.31 191 PRO A O 1
ATOM 1498 N N . ASP A 1 192 ? 22.574 -2.710 -9.695 1.00 86.50 192 ASP A N 1
ATOM 1499 C CA . ASP A 1 192 ? 22.927 -3.624 -8.601 1.00 86.50 192 ASP A CA 1
ATOM 1500 C C . ASP A 1 192 ? 22.168 -4.952 -8.735 1.00 86.50 192 ASP A C 1
ATOM 1502 O O . ASP A 1 192 ? 22.751 -6.032 -8.616 1.00 86.50 192 ASP A O 1
ATOM 1506 N N . LEU A 1 193 ? 20.872 -4.891 -9.073 1.00 86.06 193 LEU A N 1
ATOM 1507 C CA . LEU A 1 193 ? 20.077 -6.086 -9.363 1.00 86.06 193 LEU A CA 1
ATOM 1508 C C . LEU A 1 193 ? 20.653 -6.869 -10.554 1.00 86.06 193 LEU A C 1
ATOM 1510 O O . LEU A 1 193 ? 20.760 -8.095 -10.494 1.00 86.06 193 LEU A O 1
ATOM 1514 N N . ILE A 1 194 ? 21.044 -6.178 -11.630 1.00 84.12 194 ILE A N 1
ATOM 1515 C CA . ILE A 1 194 ? 21.639 -6.811 -12.816 1.00 84.12 194 ILE A CA 1
ATOM 1516 C C . ILE A 1 194 ? 22.947 -7.521 -12.452 1.00 84.12 194 ILE A C 1
ATOM 1518 O O . ILE A 1 194 ? 23.155 -8.655 -12.884 1.00 84.12 194 ILE A O 1
ATOM 1522 N N . GLU A 1 195 ? 23.814 -6.896 -11.651 1.00 84.00 195 GLU A N 1
ATOM 1523 C CA . GLU A 1 195 ? 25.080 -7.494 -11.213 1.00 84.00 195 GLU A CA 1
ATOM 1524 C C . GLU A 1 195 ? 24.854 -8.770 -10.391 1.00 84.00 195 GLU A C 1
ATOM 1526 O O . GLU A 1 195 ? 25.506 -9.788 -10.637 1.00 84.00 195 GLU A O 1
ATOM 1531 N N . LEU A 1 196 ? 23.885 -8.749 -9.471 1.00 82.94 196 LEU A N 1
ATOM 1532 C CA . LEU A 1 196 ? 23.532 -9.900 -8.633 1.00 82.94 196 LEU A CA 1
ATOM 1533 C C . LEU A 1 196 ? 22.937 -11.069 -9.429 1.00 82.94 196 LEU A C 1
ATOM 1535 O O . LEU A 1 196 ? 23.070 -12.226 -9.023 1.00 82.94 196 LEU A O 1
ATOM 1539 N N . LEU A 1 197 ? 22.297 -10.780 -10.562 1.00 78.12 197 LEU A N 1
ATOM 1540 C CA . LEU A 1 197 ? 21.716 -11.783 -11.450 1.00 78.12 197 LEU A CA 1
ATOM 1541 C C . LEU A 1 197 ? 22.739 -12.432 -12.380 1.00 78.12 197 LEU A C 1
ATOM 1543 O O . LEU A 1 197 ? 22.517 -13.559 -12.829 1.00 78.12 197 LEU A O 1
ATOM 1547 N N . GLN A 1 198 ? 23.858 -11.768 -12.678 1.00 73.88 198 GLN A N 1
ATOM 1548 C CA . GLN A 1 198 ? 24.887 -12.367 -13.520 1.00 73.88 198 GLN A CA 1
ATOM 1549 C C . GLN A 1 198 ? 25.534 -13.566 -12.808 1.00 73.88 198 GLN A C 1
ATOM 1551 O O . GLN A 1 198 ? 25.905 -13.479 -11.634 1.00 73.88 198 GLN A O 1
ATOM 1556 N N . PRO A 1 199 ? 25.722 -14.711 -13.497 1.00 59.91 199 PRO A N 1
ATOM 1557 C CA . PRO A 1 199 ? 26.436 -15.830 -12.907 1.00 59.91 199 PRO A CA 1
ATOM 1558 C C . PRO A 1 199 ? 27.833 -15.344 -12.526 1.00 59.91 199 PRO A C 1
ATOM 1560 O O . PRO A 1 199 ? 28.543 -14.821 -13.386 1.00 59.91 199 PRO A O 1
ATOM 1563 N N . LYS A 1 200 ? 28.233 -15.525 -11.255 1.00 52.31 200 LYS A N 1
ATOM 1564 C CA . LYS A 1 200 ? 29.600 -15.262 -10.775 1.00 52.31 200 LYS A CA 1
ATOM 1565 C C . LYS A 1 200 ? 30.573 -16.102 -11.606 1.00 52.31 200 LYS A C 1
ATOM 1567 O O . LYS A 1 200 ? 30.934 -17.220 -11.237 1.00 52.31 200 LYS A O 1
ATOM 1572 N N . SER A 1 201 ? 30.978 -15.587 -12.764 1.00 42.03 201 SER A N 1
ATOM 1573 C CA . SER A 1 201 ? 32.059 -16.136 -13.560 1.00 42.03 201 SER A CA 1
ATOM 1574 C C . SER A 1 201 ? 33.277 -16.081 -12.664 1.00 42.03 201 SER A C 1
ATOM 1576 O O . SER A 1 201 ? 33.734 -14.997 -12.307 1.00 42.03 201 SER A O 1
ATOM 1578 N N . LYS A 1 202 ? 33.713 -17.268 -12.234 1.00 39.09 202 LYS A N 1
ATOM 1579 C CA . LYS A 1 202 ? 34.957 -17.563 -11.526 1.00 39.09 202 LYS A CA 1
ATOM 1580 C C . LYS A 1 202 ? 35.910 -16.360 -11.524 1.00 39.09 202 LYS A C 1
ATOM 1582 O O . LYS A 1 202 ? 36.615 -16.140 -12.508 1.00 39.09 202 LYS A O 1
ATOM 1587 N N . ARG A 1 203 ? 36.019 -15.652 -10.393 1.00 36.34 203 ARG A N 1
ATOM 1588 C CA . ARG A 1 203 ? 37.306 -15.044 -10.024 1.00 36.34 203 ARG A CA 1
ATOM 1589 C C . ARG A 1 203 ? 38.254 -16.206 -9.728 1.00 36.34 203 ARG A C 1
ATOM 1591 O O . ARG A 1 203 ? 38.404 -16.643 -8.594 1.00 36.34 203 ARG A O 1
ATOM 1598 N N . SER A 1 204 ? 38.754 -16.801 -10.807 1.00 37.94 204 SER A N 1
ATOM 1599 C CA . SER A 1 204 ? 39.945 -17.628 -10.818 1.00 37.94 204 SER A CA 1
ATOM 1600 C C . SER A 1 204 ? 41.122 -16.688 -10.992 1.00 37.94 204 SER A C 1
ATOM 1602 O O . SER A 1 204 ? 41.134 -15.908 -11.947 1.00 37.94 204 SER A O 1
ATOM 1604 N N . THR A 1 205 ? 42.136 -16.932 -10.165 1.00 37.47 205 THR A N 1
ATOM 1605 C CA . THR A 1 205 ? 43.494 -16.367 -10.156 1.00 37.47 205 THR A CA 1
ATOM 1606 C C . THR A 1 205 ? 43.662 -15.054 -9.408 1.00 37.47 205 THR A C 1
ATOM 1608 O O . THR A 1 205 ? 43.031 -14.050 -9.796 1.00 37.47 205 THR A O 1
#

pLDDT: mean 76.27, std 16.63, range [31.17, 95.56]

Sequence (205 aa):
MLTGADMQVVVANHGEEVLDLLEQGLKFDGVLMDCMMPVMDGYLATKTIRQQHRWAELPIIALTARVTEEDLKQVLSAGMNDQVHKPIDTAWLFLTMSKWITPAISLPDEGDEVKPMAVSQQSTAIDLKSLLPLIDALQRVIAEKDFDALEVVEKMNPYFYAAENESADAFRALYESVNNIDFDLAQKQLPDLIELLQPKSKRST

Foldseek 3Di:
DCVVVVDDDDDDQALVSVVVVVVVVDDDLAEEAEQDGPPHGRLRSLLVQCVDPVCVLHAYEYEYQDDDPVVLVSCVVSPHDYYAYPVGDPVVVVVVCVVRGDDPDDDPPPPDPPPPPDPDPPPDQQPVVVCVVLLVVLLVCLVVLHLCNLVSLVVVCVSQVPDPDPLNVLSVQLNVCSSSSVSVVNNVSSVVSVVVSDPPPDPDD